Protein AF-A0A1Y2D030-F1 (afdb_monomer_lite)

Radius of gyration: 39.83 Å; chains: 1; bounding box: 130×59×125 Å

Sequence (361 aa):
MQPSLLFIVCIAAIAHAADPVSEGGVCGGGTANAPICVENLDCISTGGPGSTGICTRKSSDVGGPCEQLDFPDTSARCKVGLACEPAIVPAIFPPPKGIAGKCVVQQISDVGGPCLEPKLVSAICMSGLVCVPASIPQTGPASITSGTCQPTPQEYVPVGGVCGGGTQNAPICQSNLDCVTQTGAIGATGICTIKTSEAGGECQQDFPNSAVCKAGLICVPPTRPAVGPAPAGAPGMCQFTPDKYVPVGGACGGASPTSPVCESGLDCLVPPPFNYKAQGICTRRETDVGGSCQPSVQNSTPCKAGLICVLPSPPTPGGFGTCQRLYVLLPLLLSLLQSRSLLLYQLPQHPSRALPWLLKE

Organism: NCBI:txid329046

Structure (mmCIF, N/CA/C/O backbone):
data_AF-A0A1Y2D030-F1
#
_entry.id   AF-A0A1Y2D030-F1
#
loop_
_atom_site.group_PDB
_atom_site.id
_atom_site.type_symbol
_atom_site.label_atom_id
_atom_site.label_alt_id
_atom_site.label_comp_id
_atom_site.label_asym_id
_atom_site.label_entity_id
_atom_site.label_seq_id
_atom_site.pdbx_PDB_ins_code
_atom_site.Cartn_x
_atom_site.Cartn_y
_atom_site.Cartn_z
_atom_site.occupancy
_atom_site.B_iso_or_equiv
_atom_site.auth_seq_id
_atom_site.auth_comp_id
_atom_site.auth_asym_id
_atom_site.auth_atom_id
_atom_site.pdbx_PDB_model_num
ATOM 1 N N . MET A 1 1 ? 25.874 42.870 97.684 1.00 41.31 1 MET A N 1
ATOM 2 C CA . MET A 1 1 ? 24.975 43.266 96.579 1.00 41.31 1 MET A CA 1
ATOM 3 C C . MET A 1 1 ? 25.535 42.647 95.313 1.00 41.31 1 MET A C 1
ATOM 5 O O . MET A 1 1 ? 26.604 43.046 94.881 1.00 41.31 1 MET A O 1
ATOM 9 N N . GLN A 1 2 ? 24.896 41.589 94.824 1.00 43.25 2 GLN A N 1
ATOM 10 C CA . GLN A 1 2 ? 25.393 40.721 93.757 1.00 43.25 2 GLN A CA 1
ATOM 11 C C . GLN A 1 2 ? 24.216 40.527 92.786 1.00 43.25 2 GLN A C 1
ATOM 13 O O . GLN A 1 2 ? 23.156 40.103 93.248 1.00 43.25 2 GLN A O 1
ATOM 18 N N . PRO A 1 3 ? 24.321 40.920 91.504 1.00 54.69 3 PRO A N 1
ATOM 19 C CA . PRO A 1 3 ? 23.199 40.837 90.581 1.00 54.69 3 PRO A CA 1
ATOM 20 C C . PRO A 1 3 ? 23.127 39.428 89.984 1.00 54.69 3 PRO A C 1
ATOM 22 O O . PRO A 1 3 ? 24.082 38.943 89.380 1.00 54.69 3 PRO A O 1
ATOM 25 N N . SER A 1 4 ? 21.988 38.764 90.167 1.00 52.19 4 SER A N 1
ATOM 26 C CA . SER A 1 4 ? 21.680 37.488 89.524 1.00 52.19 4 SER A CA 1
ATOM 27 C C . SER A 1 4 ? 21.246 37.732 88.077 1.00 52.19 4 SER A C 1
ATOM 29 O O . SER A 1 4 ? 20.215 38.351 87.823 1.00 52.19 4 SER A O 1
ATOM 31 N N . LEU A 1 5 ? 22.058 37.248 87.136 1.00 52.66 5 LEU A N 1
ATOM 32 C CA . LEU A 1 5 ? 21.762 37.184 85.706 1.00 52.66 5 LEU A CA 1
ATOM 33 C C . LEU A 1 5 ? 20.656 36.144 85.450 1.00 52.66 5 LEU A C 1
ATOM 35 O O . LEU A 1 5 ? 20.835 34.963 85.748 1.00 52.66 5 LEU A O 1
ATOM 39 N N . LEU A 1 6 ? 19.534 36.574 84.873 1.00 50.97 6 LEU A N 1
ATOM 40 C CA . LEU A 1 6 ? 18.459 35.708 84.387 1.00 50.97 6 LEU A CA 1
ATOM 41 C C . LEU A 1 6 ? 18.731 35.375 82.907 1.00 50.97 6 LEU A C 1
ATOM 43 O O . LEU A 1 6 ? 18.574 36.233 82.041 1.00 50.97 6 LEU A O 1
ATOM 47 N N . PHE A 1 7 ? 19.163 34.149 82.608 1.00 42.88 7 PHE A N 1
ATOM 48 C CA . PHE A 1 7 ? 19.278 33.660 81.229 1.00 42.88 7 PHE A CA 1
ATOM 49 C C . PHE A 1 7 ? 17.902 33.200 80.731 1.00 42.88 7 PHE A C 1
ATOM 51 O O . PHE A 1 7 ? 17.397 32.161 81.153 1.00 42.88 7 PHE A O 1
ATOM 58 N N . ILE A 1 8 ? 17.294 33.968 79.824 1.00 52.84 8 ILE A N 1
ATOM 59 C CA . ILE A 1 8 ? 16.126 33.535 79.049 1.00 52.84 8 ILE A CA 1
ATOM 60 C C . ILE A 1 8 ? 16.644 32.669 77.896 1.00 52.84 8 ILE A C 1
ATOM 62 O O . ILE A 1 8 ? 17.242 33.171 76.946 1.00 52.84 8 ILE A O 1
ATOM 66 N N . VAL A 1 9 ? 16.442 31.357 77.997 1.00 50.84 9 VAL A N 1
ATOM 67 C CA . VAL A 1 9 ? 16.723 30.404 76.918 1.00 50.84 9 VAL A CA 1
ATOM 68 C C . VAL A 1 9 ? 15.519 30.389 75.974 1.00 50.84 9 VAL A C 1
ATOM 70 O O . VAL A 1 9 ? 14.495 29.780 76.274 1.00 50.84 9 VAL A O 1
ATOM 73 N N . CYS A 1 10 ? 15.625 31.071 74.831 1.00 46.47 10 CYS A N 1
ATOM 74 C CA . CYS A 1 10 ? 14.676 30.922 73.727 1.00 46.47 10 CYS A CA 1
ATOM 75 C C . CYS A 1 10 ? 14.935 29.587 73.017 1.00 46.47 10 CYS A C 1
ATOM 77 O O . CYS A 1 10 ? 15.890 29.458 72.254 1.00 46.47 10 CYS A O 1
ATOM 79 N N . ILE A 1 11 ? 14.086 28.588 73.264 1.00 49.59 11 ILE A N 1
ATOM 80 C CA . ILE A 1 11 ? 14.081 27.337 72.500 1.00 49.59 11 ILE A CA 1
ATOM 81 C C . ILE A 1 11 ? 13.357 27.609 71.176 1.00 49.59 11 ILE A C 1
ATOM 83 O O . ILE A 1 11 ? 12.132 27.701 71.136 1.00 49.59 11 ILE A O 1
ATOM 87 N N . ALA A 1 12 ? 14.114 27.766 70.090 1.00 51.50 12 ALA A N 1
ATOM 88 C CA . ALA A 1 12 ? 13.562 27.787 68.741 1.00 51.50 12 ALA A CA 1
ATOM 89 C C . ALA A 1 12 ? 13.126 26.362 68.362 1.00 51.50 12 ALA A C 1
ATOM 91 O O . ALA A 1 12 ? 13.962 25.485 68.148 1.00 51.50 12 ALA A O 1
ATOM 92 N N . ALA A 1 13 ? 11.818 26.113 68.314 1.00 53.28 13 ALA A N 1
ATOM 93 C CA . ALA A 1 13 ? 11.279 24.861 67.797 1.00 53.28 13 ALA A CA 1
ATOM 94 C C . ALA A 1 13 ? 11.482 24.818 66.273 1.00 53.28 13 ALA A C 1
ATOM 96 O O . ALA A 1 13 ? 10.839 25.559 65.531 1.00 53.28 13 ALA A O 1
ATOM 97 N N . ILE A 1 14 ? 12.396 23.966 65.806 1.00 59.75 14 ILE A N 1
ATOM 98 C CA . ILE A 1 14 ? 12.621 23.719 64.378 1.00 59.75 14 ILE A CA 1
ATOM 99 C C . ILE A 1 14 ? 11.524 22.760 63.901 1.00 59.75 14 ILE A C 1
ATOM 101 O O . ILE A 1 14 ? 11.642 21.541 64.043 1.00 59.75 14 ILE A O 1
ATOM 105 N N . ALA A 1 15 ? 10.426 23.306 63.376 1.00 59.09 15 ALA A N 1
ATOM 106 C CA . ALA A 1 15 ? 9.401 22.512 62.707 1.00 59.09 15 ALA A CA 1
ATOM 107 C C . ALA A 1 15 ? 9.994 21.934 61.412 1.00 59.09 15 ALA A C 1
ATOM 109 O O . ALA A 1 15 ? 10.391 22.678 60.517 1.00 59.09 15 ALA A O 1
ATOM 110 N N . HIS A 1 16 ? 10.104 20.609 61.342 1.00 65.62 16 HIS A N 1
ATOM 111 C CA . HIS A 1 16 ? 10.541 19.916 60.135 1.00 65.62 16 HIS A CA 1
ATOM 112 C C . HIS A 1 16 ? 9.345 19.869 59.182 1.00 65.62 16 HIS A C 1
ATOM 114 O O . HIS A 1 16 ? 8.318 19.283 59.520 1.00 65.62 16 HIS A O 1
ATOM 120 N N . ALA A 1 17 ? 9.447 20.533 58.030 1.00 65.56 17 ALA A N 1
ATOM 121 C CA . ALA A 1 17 ? 8.413 20.465 57.005 1.00 65.56 17 ALA A CA 1
ATOM 122 C C . ALA A 1 17 ? 8.322 19.023 56.482 1.00 65.56 17 ALA A C 1
ATOM 124 O O . ALA A 1 17 ? 9.345 18.429 56.146 1.00 65.56 17 ALA A O 1
ATOM 125 N N . ALA A 1 18 ? 7.117 18.453 56.459 1.00 77.44 18 ALA A N 1
ATOM 126 C CA . ALA A 1 18 ? 6.887 17.139 55.874 1.00 77.44 18 ALA A CA 1
ATOM 127 C C . ALA A 1 18 ? 7.122 17.188 54.356 1.00 77.44 18 ALA A C 1
ATOM 129 O O . ALA A 1 18 ? 6.739 18.163 53.702 1.00 77.44 18 ALA A O 1
ATOM 130 N N . ASP A 1 19 ? 7.732 16.138 53.805 1.00 86.75 19 ASP A N 1
ATOM 131 C CA . ASP A 1 19 ? 7.976 16.033 52.367 1.00 86.75 19 ASP A CA 1
ATOM 132 C C . ASP A 1 19 ? 6.649 15.970 51.585 1.00 86.75 19 ASP A C 1
ATOM 134 O O . ASP A 1 19 ? 5.704 15.294 52.016 1.00 86.75 19 ASP A O 1
ATOM 138 N N . PRO A 1 20 ? 6.547 16.661 50.435 1.00 87.62 20 PRO A N 1
ATOM 139 C CA . PRO A 1 20 ? 5.341 16.653 49.623 1.00 87.62 20 PRO A CA 1
ATOM 140 C C . PRO A 1 20 ? 5.133 15.294 48.938 1.00 87.62 20 PRO A C 1
ATOM 142 O O . PRO A 1 20 ? 6.076 14.646 48.483 1.00 87.62 20 PRO A O 1
ATOM 145 N N . VAL A 1 21 ? 3.874 14.872 48.829 1.00 93.25 21 VAL A N 1
ATOM 146 C CA . VAL A 1 21 ? 3.480 13.548 48.333 1.00 93.25 21 VAL A CA 1
ATOM 147 C C . VAL A 1 21 ? 2.876 13.632 46.928 1.00 93.25 21 VAL A C 1
ATOM 149 O O . VAL A 1 21 ? 2.060 14.506 46.634 1.00 93.25 21 VAL A O 1
ATOM 152 N N . SER A 1 22 ? 3.292 12.715 46.050 1.00 90.94 22 SER A N 1
ATOM 153 C CA . SER A 1 22 ? 2.842 12.622 44.650 1.00 90.94 22 SER A CA 1
ATOM 154 C C . SER A 1 22 ? 1.421 12.049 44.503 1.00 90.94 22 SER A C 1
ATOM 156 O O . SER A 1 22 ? 0.814 11.591 45.473 1.00 90.94 22 SER A O 1
ATOM 158 N N . GLU A 1 23 ? 0.885 12.064 43.276 1.00 89.38 23 GLU A N 1
ATOM 159 C CA . GLU A 1 23 ? -0.440 11.514 42.950 1.00 89.38 23 GLU A CA 1
ATOM 160 C C . GLU A 1 23 ? -0.575 10.053 43.417 1.00 89.38 23 GLU A C 1
ATOM 162 O O . GLU A 1 23 ? 0.327 9.237 43.233 1.00 89.38 23 GLU A O 1
ATOM 167 N N . GLY A 1 24 ? -1.698 9.737 44.066 1.00 90.00 24 GLY A N 1
ATOM 168 C CA . GLY A 1 24 ? -1.969 8.427 44.661 1.00 90.00 24 GLY A CA 1
ATOM 169 C C . GLY A 1 24 ? -1.357 8.202 46.047 1.00 90.00 24 GLY A C 1
ATOM 170 O O . GLY A 1 24 ? -1.686 7.209 46.696 1.00 90.00 24 GLY A O 1
ATOM 171 N N . GLY A 1 25 ? -0.502 9.102 46.538 1.00 92.69 25 GLY A N 1
ATOM 172 C CA . GLY A 1 25 ? 0.049 8.990 47.884 1.00 92.69 25 GLY A CA 1
ATOM 173 C C . GLY A 1 25 ? -0.895 9.498 48.980 1.00 92.69 25 GLY A C 1
ATOM 174 O O . GLY A 1 25 ? -1.874 10.203 48.722 1.00 92.69 25 GLY A O 1
ATOM 175 N N . VAL A 1 26 ? -0.608 9.098 50.221 1.00 91.69 26 VAL A N 1
ATOM 176 C CA . VAL A 1 26 ? -1.440 9.399 51.394 1.00 91.69 26 VAL A CA 1
ATOM 177 C C . VAL A 1 26 ? -1.118 10.793 51.930 1.00 91.69 26 VAL A C 1
ATOM 179 O O . VAL A 1 26 ? 0.047 11.143 52.101 1.00 91.69 26 VAL A O 1
ATOM 182 N N . CYS A 1 27 ? -2.153 11.563 52.242 1.00 93.56 27 CYS A N 1
ATOM 183 C CA . CYS A 1 27 ? -2.066 12.915 52.791 1.00 93.56 27 CYS A CA 1
ATOM 184 C C . CYS A 1 27 ? -2.938 13.066 54.045 1.00 93.56 27 CYS A C 1
ATOM 186 O O . CYS A 1 27 ? -3.821 12.247 54.306 1.00 93.56 27 CYS A O 1
ATOM 188 N N . GLY A 1 28 ? -2.713 14.117 54.837 1.00 90.75 28 GLY A N 1
ATOM 189 C CA . GLY A 1 28 ? -3.508 14.389 56.043 1.00 90.75 28 GLY A CA 1
ATOM 190 C C . GLY A 1 28 ? -3.139 13.511 57.251 1.00 90.75 28 GLY A C 1
ATOM 191 O O . GLY A 1 28 ? -2.006 13.054 57.373 1.00 90.75 28 GLY A O 1
ATOM 192 N N . GLY A 1 29 ? -4.081 13.302 58.182 1.00 84.62 29 GLY A N 1
ATOM 193 C CA . GLY A 1 29 ? -3.854 12.502 59.401 1.00 84.62 29 GLY A CA 1
ATOM 194 C C . GLY A 1 29 ? -3.773 13.274 60.726 1.00 84.62 29 GLY A C 1
ATOM 195 O O . GLY A 1 29 ? -3.265 12.739 61.707 1.00 84.62 29 GLY A O 1
ATOM 196 N N . GLY A 1 30 ? -4.241 14.528 60.779 1.00 83.31 30 GLY A N 1
ATOM 197 C CA . GLY A 1 30 ? -4.497 15.254 62.038 1.00 83.31 30 GLY A CA 1
ATOM 198 C C . GLY A 1 30 ? -3.273 15.583 62.907 1.00 83.31 30 GLY A C 1
ATOM 199 O O . GLY A 1 30 ? -3.435 16.081 64.018 1.00 83.31 30 GLY A O 1
ATOM 200 N N . THR A 1 31 ? -2.058 15.326 62.422 1.00 86.69 31 THR A N 1
ATOM 201 C CA . THR A 1 31 ? -0.805 15.651 63.115 1.00 86.69 31 THR A CA 1
ATOM 202 C C . THR A 1 31 ? -0.125 16.853 62.463 1.00 86.69 31 THR A C 1
ATOM 204 O O . THR A 1 31 ? -0.316 17.121 61.279 1.00 86.69 31 THR A O 1
ATOM 207 N N . ALA A 1 32 ? 0.696 17.580 63.226 1.00 80.75 32 ALA A N 1
ATOM 208 C CA . ALA A 1 32 ? 1.434 18.743 62.720 1.00 80.75 32 ALA A CA 1
ATOM 209 C C . ALA A 1 32 ? 2.431 18.400 61.591 1.00 80.75 32 ALA A C 1
ATOM 211 O O . ALA A 1 32 ? 2.825 19.286 60.842 1.00 80.75 32 ALA A O 1
ATOM 212 N N . ASN A 1 33 ? 2.794 17.119 61.453 1.00 83.56 33 ASN A N 1
ATOM 213 C CA . ASN A 1 33 ? 3.707 16.605 60.428 1.00 83.56 33 ASN A CA 1
ATOM 214 C C . ASN A 1 33 ? 2.967 15.782 59.359 1.00 83.56 33 ASN A C 1
ATOM 216 O O . ASN A 1 33 ? 3.556 14.901 58.735 1.00 83.56 33 ASN A O 1
ATOM 220 N N . ALA A 1 34 ? 1.662 16.008 59.195 1.00 87.31 34 ALA A N 1
ATOM 221 C CA . ALA A 1 34 ? 0.872 15.318 58.191 1.00 87.31 34 ALA A CA 1
ATOM 222 C C . ALA A 1 34 ? 1.419 15.605 56.776 1.00 87.31 34 ALA A C 1
ATOM 224 O O . ALA A 1 34 ? 1.626 16.774 56.439 1.00 87.31 34 ALA A O 1
ATOM 225 N N . PRO A 1 35 ? 1.626 14.573 55.938 1.00 89.56 35 PRO A N 1
ATOM 226 C CA . PRO A 1 35 ? 2.055 14.757 54.559 1.00 89.56 35 PRO A CA 1
ATOM 227 C C . PRO A 1 35 ? 1.059 15.616 53.773 1.00 89.56 35 PRO A C 1
ATOM 229 O O . PRO A 1 35 ? -0.162 15.427 53.861 1.00 89.56 35 PRO A O 1
ATOM 232 N N . ILE A 1 36 ? 1.596 16.545 52.984 1.00 91.38 36 ILE A N 1
ATOM 233 C CA . ILE A 1 36 ? 0.841 17.429 52.091 1.00 91.38 36 ILE A CA 1
ATOM 234 C C . ILE A 1 36 ? 1.047 17.000 50.641 1.00 91.38 36 ILE A C 1
ATOM 236 O O . ILE A 1 36 ? 2.111 16.506 50.281 1.00 91.38 36 ILE A O 1
ATOM 240 N N . CYS A 1 37 ? 0.034 17.168 49.797 1.00 92.19 37 CYS A N 1
ATOM 241 C CA . CYS A 1 37 ? 0.166 16.833 48.383 1.00 92.19 37 CYS A CA 1
ATOM 242 C C . CYS A 1 37 ? 1.025 17.866 47.640 1.00 92.19 37 CYS A C 1
ATOM 244 O O . CYS A 1 37 ? 1.037 19.043 48.004 1.00 92.19 37 CYS A O 1
ATOM 246 N N . VAL A 1 38 ? 1.714 17.428 46.583 1.00 91.19 38 VAL A N 1
ATOM 247 C CA . VAL A 1 38 ? 2.405 18.315 45.629 1.00 91.19 38 VAL A CA 1
ATOM 248 C C . VAL A 1 38 ? 1.410 19.315 45.012 1.00 91.19 38 VAL A C 1
ATOM 250 O O . VAL A 1 38 ? 0.205 19.053 44.937 1.00 91.19 38 VAL A O 1
ATOM 253 N N . GLU A 1 39 ? 1.906 20.477 44.578 1.00 80.94 39 GLU A N 1
ATOM 254 C CA . GLU A 1 39 ? 1.113 21.497 43.885 1.00 80.94 39 GLU A CA 1
ATOM 255 C C . GLU A 1 39 ? 0.252 20.870 42.766 1.00 80.94 39 GLU A C 1
ATOM 257 O O . GLU A 1 39 ? 0.726 20.041 41.993 1.00 80.94 39 GLU A O 1
ATOM 262 N N . ASN A 1 40 ? -1.023 21.274 42.687 1.00 77.00 40 ASN A N 1
ATOM 263 C CA . ASN A 1 40 ? -2.059 20.777 41.754 1.00 77.00 40 ASN A CA 1
ATOM 264 C C . ASN A 1 40 ? -2.756 19.450 42.108 1.00 77.00 40 ASN A C 1
ATOM 266 O O . ASN A 1 40 ? -3.610 18.983 41.346 1.00 77.00 40 ASN A O 1
ATOM 270 N N . LEU A 1 41 ? -2.488 18.899 43.290 1.00 85.00 41 LEU A N 1
ATOM 271 C CA . LEU A 1 41 ? -3.243 17.785 43.859 1.00 85.00 41 LEU A CA 1
ATOM 272 C C . LEU A 1 41 ? -4.126 18.272 45.020 1.00 85.00 41 LEU A C 1
ATOM 274 O O . LEU A 1 41 ? -3.725 19.145 45.789 1.00 85.00 41 LEU A O 1
ATOM 278 N N . ASP A 1 42 ? -5.317 17.696 45.155 1.00 88.25 42 ASP A N 1
ATOM 279 C CA . ASP A 1 42 ? -6.171 17.847 46.332 1.00 88.25 42 ASP A CA 1
ATOM 280 C C . ASP A 1 42 ? -6.118 16.576 47.181 1.00 88.25 42 ASP A C 1
ATOM 282 O O . ASP A 1 42 ? -6.178 15.452 46.670 1.00 88.25 42 ASP A O 1
ATOM 286 N N . CYS A 1 43 ? -6.025 16.763 48.498 1.00 90.88 43 CYS A N 1
ATOM 287 C CA . CYS A 1 43 ? -6.128 15.675 49.459 1.00 90.88 43 CYS A CA 1
ATOM 288 C C . CYS A 1 43 ? -7.601 15.317 49.671 1.00 90.88 43 CYS A C 1
ATOM 290 O O . CYS A 1 43 ? -8.306 15.992 50.422 1.00 90.88 43 CYS A O 1
ATOM 292 N N . ILE A 1 44 ? -8.077 14.258 49.015 1.00 91.12 44 ILE A N 1
ATOM 293 C CA . ILE A 1 44 ? -9.451 13.788 49.193 1.00 91.12 44 ILE A CA 1
ATOM 294 C C . ILE A 1 44 ? -9.467 12.789 50.343 1.00 91.12 44 ILE A C 1
ATOM 296 O O . ILE A 1 44 ? -8.937 11.683 50.228 1.00 91.12 44 ILE A O 1
ATOM 300 N N . SER A 1 45 ? -10.088 13.175 51.456 1.00 89.69 45 SER A N 1
ATOM 301 C CA . SER A 1 45 ? -10.384 12.262 52.556 1.00 89.69 45 SER A CA 1
ATOM 302 C C . SER A 1 45 ? -11.873 11.937 52.595 1.00 89.69 45 SER A C 1
ATOM 304 O O . SER A 1 45 ? -12.721 12.818 52.470 1.00 89.69 45 SER A O 1
ATOM 306 N N . THR A 1 46 ? -12.192 10.657 52.776 1.00 85.56 46 THR A N 1
ATOM 307 C CA . THR A 1 46 ? -13.565 10.172 52.976 1.00 85.56 46 THR A CA 1
ATOM 308 C C . THR A 1 46 ? -13.980 10.176 54.451 1.00 85.56 46 THR A C 1
ATOM 310 O O . THR A 1 46 ? -15.099 9.773 54.763 1.00 85.56 46 THR A O 1
ATOM 313 N N . GLY A 1 47 ? -13.091 10.576 55.367 1.00 82.50 47 GLY A N 1
ATOM 314 C CA . GLY A 1 47 ? -13.349 10.611 56.806 1.00 82.50 47 GLY A CA 1
ATOM 315 C C . GLY A 1 47 ? -13.545 12.026 57.362 1.00 82.50 47 GLY A C 1
ATOM 316 O O . GLY A 1 47 ? -13.391 13.028 56.670 1.00 82.50 47 GLY A O 1
ATOM 317 N N . GLY A 1 48 ? -13.896 12.112 58.649 1.00 85.12 48 GLY A N 1
ATOM 318 C CA . GLY A 1 48 ? -14.035 13.384 59.366 1.00 85.12 48 GLY A CA 1
ATOM 319 C C . GLY A 1 48 ? -12.702 14.128 59.586 1.00 85.12 48 GLY A C 1
ATOM 320 O O . GLY A 1 48 ? -11.638 13.638 59.188 1.00 85.12 48 GLY A O 1
ATOM 321 N N . PRO A 1 49 ? -12.734 15.300 60.249 1.00 82.31 49 PRO A N 1
ATOM 322 C CA . PRO A 1 49 ? -11.546 16.109 60.524 1.00 82.31 49 PRO A CA 1
ATOM 323 C C . PRO A 1 49 ? -10.440 15.281 61.197 1.00 82.31 49 PRO A C 1
ATOM 325 O O . PRO A 1 49 ? -10.669 14.673 62.239 1.00 82.31 49 PRO A O 1
ATOM 328 N N . GLY A 1 50 ? -9.247 15.253 60.596 1.00 82.25 50 GLY A N 1
ATOM 329 C CA . GLY A 1 50 ? -8.084 14.514 61.110 1.00 82.25 50 GLY A CA 1
ATOM 330 C C . GLY A 1 50 ? -7.848 13.127 60.502 1.00 82.25 50 GLY A C 1
ATOM 331 O O . GLY A 1 50 ? -6.862 12.484 60.849 1.00 82.25 50 GLY A O 1
ATOM 332 N N . SER A 1 51 ? -8.694 12.666 59.580 1.00 90.12 51 SER A N 1
ATOM 333 C CA . SER A 1 51 ? -8.462 11.411 58.852 1.00 90.12 51 SER A CA 1
ATOM 334 C C . SER A 1 51 ? -7.422 11.552 57.728 1.00 90.12 51 SER A C 1
ATOM 336 O O . SER A 1 51 ? -7.069 12.658 57.305 1.00 90.12 51 SER A O 1
ATOM 338 N N . THR A 1 52 ? -6.875 10.419 57.284 1.00 91.62 52 THR A N 1
ATOM 339 C CA . THR A 1 52 ? -5.994 10.347 56.114 1.00 91.62 52 THR A CA 1
ATOM 340 C C . THR A 1 52 ? -6.816 10.412 54.824 1.00 91.62 52 THR A C 1
ATOM 342 O O . THR A 1 52 ? -7.978 10.002 54.779 1.00 91.62 52 THR A O 1
ATOM 345 N N . GLY A 1 53 ? -6.231 10.972 53.772 1.00 92.81 53 GLY A N 1
ATOM 346 C CA . GLY A 1 53 ? -6.793 11.057 52.429 1.00 92.81 53 GLY A CA 1
ATOM 347 C C . GLY A 1 53 ? -5.792 10.595 51.377 1.00 92.81 53 GLY A C 1
ATOM 348 O O . GLY A 1 53 ? -4.677 10.187 51.707 1.00 92.81 53 GLY A O 1
ATOM 349 N N . ILE A 1 54 ? -6.192 10.664 50.111 1.00 92.69 54 ILE A N 1
ATOM 350 C CA . ILE A 1 54 ? -5.337 10.353 48.962 1.00 92.69 54 ILE A CA 1
ATOM 351 C C . ILE A 1 54 ? -5.187 11.613 48.110 1.00 92.69 54 ILE A C 1
ATOM 353 O O . ILE A 1 54 ? -6.170 12.301 47.826 1.00 92.69 54 ILE A O 1
ATOM 357 N N . CYS A 1 55 ? -3.958 11.907 47.695 1.00 92.31 55 CYS A N 1
ATOM 358 C CA . CYS A 1 55 ? -3.666 12.982 46.760 1.00 92.31 55 CYS A CA 1
ATOM 359 C C . CYS A 1 55 ? -4.189 12.619 45.369 1.00 92.31 55 CYS A C 1
ATOM 361 O O . CYS A 1 55 ? -3.708 11.675 44.742 1.00 92.31 55 CYS A O 1
ATOM 363 N N . THR A 1 56 ? -5.157 13.381 44.874 1.00 87.12 56 THR A N 1
ATOM 364 C CA . THR A 1 56 ? -5.731 13.205 43.533 1.00 87.12 56 THR A CA 1
ATOM 365 C C . THR A 1 56 ? -5.609 14.494 42.742 1.00 87.12 56 THR A C 1
ATOM 367 O O . THR A 1 56 ? -5.576 15.581 43.316 1.00 87.12 56 THR A O 1
ATOM 370 N N . ARG A 1 57 ? -5.507 14.392 41.416 1.00 83.19 57 ARG A N 1
ATOM 371 C CA . ARG A 1 57 ? -5.385 15.569 40.555 1.00 83.19 57 ARG A CA 1
ATOM 372 C C . ARG A 1 57 ? -6.629 16.453 40.669 1.00 83.19 57 ARG A C 1
ATOM 374 O O . ARG A 1 57 ? -7.751 15.947 40.614 1.00 83.19 57 ARG A O 1
ATOM 381 N N . LYS A 1 58 ? -6.435 17.770 40.804 1.00 83.44 58 LYS A N 1
ATOM 382 C CA . LYS A 1 58 ? -7.541 18.737 40.874 1.00 83.44 58 LYS A CA 1
ATOM 383 C C . LYS A 1 58 ? -8.498 18.557 39.698 1.00 83.44 58 LYS A C 1
ATOM 385 O O . LYS A 1 58 ? -8.063 18.440 38.549 1.00 83.44 58 LYS A O 1
ATOM 390 N N . SER A 1 59 ? -9.798 18.559 39.987 1.00 83.56 59 SER A N 1
ATOM 391 C CA . SER A 1 59 ? -10.836 18.551 38.957 1.00 83.56 59 SER A CA 1
ATOM 392 C C . SER A 1 59 ? -11.358 19.967 38.698 1.00 83.56 59 SER A C 1
ATOM 394 O O . SER A 1 59 ? -11.752 20.638 39.650 1.00 83.56 59 SER A O 1
ATOM 396 N N . SER A 1 60 ? -11.413 20.403 37.441 1.00 84.69 60 SER A N 1
ATOM 397 C CA . SER A 1 60 ? -12.017 21.680 37.038 1.00 84.69 60 SER A CA 1
ATOM 398 C C . SER A 1 60 ? -13.498 21.518 36.695 1.00 84.69 60 SER A C 1
ATOM 400 O O . SER A 1 60 ? -13.895 20.582 35.994 1.00 84.69 60 SER A O 1
ATOM 402 N N . ASP A 1 61 ? -14.307 22.465 37.168 1.00 87.31 61 ASP A N 1
ATOM 403 C CA . ASP A 1 61 ? -15.695 22.668 36.741 1.00 87.31 61 ASP A CA 1
ATOM 404 C C . ASP A 1 61 ? -15.785 23.334 35.353 1.00 87.31 61 ASP A C 1
ATOM 406 O O . ASP A 1 61 ? -14.772 23.716 34.761 1.00 87.31 61 ASP A O 1
ATOM 410 N N . VAL A 1 62 ? -17.008 23.483 34.826 1.00 84.38 62 VAL A N 1
ATOM 411 C CA . VAL A 1 62 ? -17.278 24.188 33.558 1.00 84.38 62 VAL A CA 1
ATOM 412 C C . VAL A 1 62 ? -16.634 25.578 33.578 1.00 84.38 62 VAL A C 1
ATOM 414 O O . VAL A 1 62 ? -16.833 26.356 34.507 1.00 84.38 62 VAL A O 1
ATOM 417 N N . GLY A 1 63 ? -15.866 25.892 32.536 1.00 83.81 63 GLY A N 1
ATOM 418 C CA . GLY A 1 63 ? -15.109 27.133 32.388 1.00 83.81 63 GLY A CA 1
ATOM 419 C C . GLY A 1 63 ? -13.752 27.149 33.100 1.00 83.81 63 GLY A C 1
ATOM 420 O O . GLY A 1 63 ? -12.976 28.076 32.864 1.00 83.81 63 GLY A O 1
ATOM 421 N N . GLY A 1 64 ? -13.443 26.146 33.929 1.00 85.56 64 GLY A N 1
ATOM 422 C CA . GLY A 1 64 ? -12.144 26.000 34.586 1.00 85.56 64 GLY A CA 1
ATOM 423 C C . GLY A 1 64 ? -11.030 25.590 33.612 1.00 85.56 64 GLY A C 1
ATOM 424 O O . GLY A 1 64 ? -11.322 25.047 32.542 1.00 85.56 64 GLY A O 1
ATOM 425 N N . PRO A 1 65 ? -9.754 25.851 33.952 1.00 83.44 65 PRO A N 1
ATOM 426 C CA . PRO A 1 65 ? -8.626 25.518 33.094 1.00 83.44 65 PRO A CA 1
ATOM 427 C C . PRO A 1 65 ? -8.439 24.000 32.983 1.00 83.44 65 PRO A C 1
ATOM 429 O O . PRO A 1 65 ? -8.650 23.274 33.959 1.00 83.44 65 PRO A O 1
ATOM 432 N N . CYS A 1 66 ? -8.012 23.528 31.817 1.00 84.62 66 CYS A N 1
ATOM 433 C CA . CYS A 1 66 ? -7.713 22.121 31.570 1.00 84.62 66 CYS A CA 1
ATOM 434 C C . CYS A 1 66 ? -6.507 21.924 30.652 1.00 84.62 66 CYS A C 1
ATOM 436 O O . CYS A 1 66 ? -6.109 22.817 29.902 1.00 84.62 66 CYS A O 1
ATOM 438 N N . GLU A 1 67 ? -5.915 20.739 30.756 1.00 75.44 67 GLU A N 1
ATOM 439 C CA . GLU A 1 67 ? -4.659 20.383 30.105 1.00 75.44 67 GLU A CA 1
ATOM 440 C C . GLU A 1 67 ? -4.837 19.974 28.639 1.00 75.44 67 GLU A C 1
ATOM 442 O O . GLU A 1 67 ? -5.728 19.192 28.302 1.00 75.44 67 GLU A O 1
ATOM 447 N N . GLN A 1 68 ? -3.940 20.458 27.779 1.00 63.22 68 GLN A N 1
ATOM 448 C CA . GLN A 1 68 ? -3.760 19.967 26.413 1.00 63.22 68 GLN A CA 1
ATOM 449 C C . GLN A 1 68 ? -2.503 19.077 26.376 1.00 63.22 68 GLN A C 1
ATOM 451 O O . GLN A 1 68 ? -1.552 19.350 27.105 1.00 63.22 68 GLN A O 1
ATOM 456 N N . LEU A 1 69 ? -2.518 18.022 25.548 1.00 55.50 69 LEU A N 1
ATOM 457 C CA . LEU A 1 69 ? -1.621 16.844 25.543 1.00 55.50 69 LEU A CA 1
ATOM 458 C C . LEU A 1 69 ? -0.095 17.068 25.682 1.00 55.50 69 LEU A C 1
ATOM 460 O O . LEU A 1 69 ? 0.619 16.099 25.925 1.00 55.50 69 LEU A O 1
ATOM 464 N N . ASP A 1 70 ? 0.409 18.292 25.550 1.00 58.31 70 ASP A N 1
ATOM 465 C CA . ASP A 1 70 ? 1.843 18.594 25.513 1.00 58.31 70 ASP A CA 1
ATOM 466 C C . ASP A 1 70 ? 2.473 18.934 26.882 1.00 58.31 70 ASP A C 1
ATOM 468 O O . ASP A 1 70 ? 3.693 19.083 26.962 1.00 58.31 70 ASP A O 1
ATOM 472 N N . PHE A 1 71 ? 1.691 19.040 27.969 1.00 59.75 71 PHE A N 1
ATOM 473 C CA . PHE A 1 71 ? 2.210 19.324 29.322 1.00 59.75 71 PHE A CA 1
ATOM 474 C C . PHE A 1 71 ? 1.495 18.503 30.410 1.00 59.75 71 PHE A C 1
ATOM 476 O O . PHE A 1 71 ? 0.589 19.032 31.041 1.00 59.75 71 PHE A O 1
ATOM 483 N N . PRO A 1 72 ? 1.895 17.244 30.666 1.00 57.41 72 PRO A N 1
ATOM 484 C CA . PRO A 1 72 ? 1.124 16.289 31.471 1.00 57.41 72 PRO A CA 1
ATOM 485 C C . PRO A 1 72 ? 0.964 16.607 32.975 1.00 57.41 72 PRO A C 1
ATOM 487 O O . PRO A 1 72 ? 0.202 15.913 33.653 1.00 57.41 72 PRO A O 1
ATOM 490 N N . ASP A 1 73 ? 1.679 17.603 33.518 1.00 59.12 73 ASP A N 1
ATOM 491 C CA . ASP A 1 73 ? 1.936 17.705 34.967 1.00 59.12 73 ASP A CA 1
ATOM 492 C C . ASP A 1 73 ? 1.526 19.038 35.625 1.00 59.12 73 ASP A C 1
ATOM 494 O O . ASP A 1 73 ? 1.767 19.226 36.818 1.00 59.12 73 ASP A O 1
ATOM 498 N N . THR A 1 74 ? 0.911 19.982 34.901 1.00 58.75 74 THR A N 1
ATOM 499 C CA . THR A 1 74 ? 0.662 21.343 35.434 1.00 58.75 74 THR A CA 1
ATOM 500 C C . THR A 1 74 ? -0.799 21.792 35.458 1.00 58.75 74 THR A C 1
ATOM 502 O O . THR A 1 74 ? -1.068 22.907 35.908 1.00 58.75 74 THR A O 1
ATOM 505 N N . SER A 1 75 ? -1.766 20.958 35.052 1.00 63.66 75 SER A N 1
ATOM 506 C CA . SER A 1 75 ? -3.170 21.389 34.945 1.00 63.66 75 SER A CA 1
ATOM 507 C C . SER A 1 75 ? -4.210 20.379 35.450 1.00 63.66 75 SER A C 1
ATOM 509 O O . SER A 1 75 ? -4.021 19.162 35.476 1.00 63.66 75 SER A O 1
ATOM 511 N N . ALA A 1 76 ? -5.352 20.924 35.878 1.00 70.44 76 ALA A N 1
ATOM 512 C CA . ALA A 1 76 ? -6.507 20.182 36.372 1.00 70.44 76 ALA A CA 1
ATOM 513 C C . ALA A 1 76 ? -7.199 19.373 35.256 1.00 70.44 76 ALA A C 1
ATOM 515 O O . ALA A 1 76 ? -7.241 19.787 34.094 1.00 70.44 76 ALA A O 1
ATOM 516 N N . ARG A 1 77 ? -7.785 18.221 35.608 1.00 81.19 77 ARG A N 1
ATOM 517 C CA . ARG A 1 77 ? -8.638 17.438 34.694 1.00 81.19 77 ARG A CA 1
ATOM 518 C C . ARG A 1 77 ? -10.067 17.958 34.747 1.00 81.19 77 ARG A C 1
ATOM 520 O O . ARG A 1 77 ? -10.565 18.279 35.818 1.00 81.19 77 ARG A O 1
ATOM 527 N N . CYS A 1 78 ? -10.764 18.012 33.619 1.00 83.75 78 CYS A N 1
ATOM 528 C CA . CYS A 1 78 ? -12.188 18.338 33.647 1.00 83.75 78 CYS A CA 1
ATOM 529 C C . CYS A 1 78 ? -12.981 17.261 34.402 1.00 83.75 78 CYS A C 1
ATOM 531 O O . CYS A 1 78 ? -12.662 16.073 34.301 1.00 83.75 78 CYS A O 1
ATOM 533 N N . LYS A 1 79 ? -14.009 17.664 35.161 1.00 83.44 79 LYS A N 1
ATOM 534 C CA . LYS A 1 79 ? -14.947 16.711 35.777 1.00 83.44 79 LYS A CA 1
ATOM 535 C C . LYS A 1 79 ? -15.600 15.817 34.714 1.00 83.44 79 LYS A C 1
ATOM 537 O O . LYS A 1 79 ? -15.724 16.196 33.551 1.00 83.44 79 LYS A O 1
ATOM 542 N N . VAL A 1 80 ? -16.030 14.623 35.128 1.00 75.94 80 VAL A N 1
ATOM 543 C CA . VAL A 1 80 ? -16.724 13.658 34.257 1.00 75.94 80 VAL A CA 1
ATOM 544 C C . VAL A 1 80 ? -17.907 14.339 33.553 1.00 75.94 80 VAL A C 1
ATOM 546 O O . VAL A 1 80 ? -18.711 15.000 34.206 1.00 75.94 80 VAL A O 1
ATOM 549 N N . GLY A 1 81 ? -17.998 14.186 32.228 1.00 75.44 81 GLY A N 1
ATOM 550 C CA . GLY A 1 81 ? -19.015 14.834 31.383 1.00 75.44 81 GLY A CA 1
ATOM 551 C C . GLY A 1 81 ? -18.594 16.180 30.777 1.00 75.44 81 GLY A C 1
ATOM 552 O O . GLY A 1 81 ? -19.358 16.777 30.018 1.00 75.44 81 GLY A O 1
ATOM 553 N N . LEU A 1 82 ? -17.384 16.658 31.080 1.00 82.44 82 LEU A N 1
ATOM 554 C CA . LEU A 1 82 ? -16.801 17.860 30.490 1.00 82.44 82 LEU A CA 1
ATOM 555 C C . LEU A 1 82 ? -15.598 17.496 29.610 1.00 82.44 82 LEU A C 1
ATOM 557 O O . LEU A 1 82 ? -14.807 16.614 29.947 1.00 82.44 82 LEU A O 1
ATOM 561 N N . ALA A 1 83 ? -15.443 18.203 28.496 1.00 82.69 83 ALA A N 1
ATOM 562 C CA . ALA A 1 83 ? -14.314 18.074 27.583 1.00 82.69 83 ALA A CA 1
ATOM 563 C C . ALA A 1 83 ? -13.381 19.282 27.705 1.00 82.69 83 ALA A C 1
ATOM 565 O O . ALA A 1 83 ? -13.841 20.391 27.965 1.00 82.69 83 ALA A O 1
ATOM 566 N N . CYS A 1 84 ? -12.080 19.080 27.495 1.00 83.94 84 CYS A N 1
ATOM 567 C CA . CYS A 1 84 ? -11.142 20.193 27.426 1.00 83.94 84 CYS A CA 1
ATOM 568 C C . CYS A 1 84 ? -11.154 20.808 26.024 1.00 83.94 84 CYS A C 1
ATOM 570 O O . CYS A 1 84 ? -10.697 20.176 25.071 1.00 83.94 84 CYS A O 1
ATOM 572 N N . GLU A 1 85 ? -11.679 22.024 25.893 1.00 84.62 85 GLU A N 1
ATOM 573 C CA . GLU A 1 85 ? -11.611 22.792 24.653 1.00 84.62 85 GLU A CA 1
ATOM 574 C C . GLU A 1 85 ? -10.282 23.562 24.611 1.00 84.62 85 GLU A C 1
ATOM 576 O O . GLU A 1 85 ? -9.994 24.337 25.534 1.00 84.62 85 GLU A O 1
ATOM 581 N N . PRO A 1 86 ? -9.442 23.351 23.581 1.00 80.50 86 PRO A N 1
ATOM 582 C CA . PRO A 1 86 ? -8.166 24.039 23.478 1.00 80.50 86 PRO A CA 1
ATOM 583 C C . PRO A 1 86 ? -8.395 25.537 23.289 1.00 80.50 86 PRO A C 1
ATOM 585 O O . PRO A 1 86 ? -9.307 25.965 22.581 1.00 80.50 86 PRO A O 1
ATOM 588 N N . ALA A 1 87 ? -7.549 26.356 23.905 1.00 79.25 87 ALA A N 1
ATOM 589 C CA . ALA A 1 87 ? -7.625 27.790 23.690 1.00 79.25 87 ALA A CA 1
ATOM 590 C C . ALA A 1 87 ? -7.316 28.123 22.223 1.00 79.25 87 ALA A C 1
ATOM 592 O O . ALA A 1 87 ? -6.354 27.619 21.642 1.00 79.25 87 ALA A O 1
ATOM 593 N N . ILE A 1 88 ? -8.116 29.010 21.630 1.00 78.06 88 ILE A N 1
ATOM 594 C CA . ILE A 1 88 ? -7.861 29.530 20.286 1.00 78.06 88 ILE A CA 1
ATOM 595 C C . ILE A 1 88 ? -6.631 30.438 20.370 1.00 78.06 88 ILE A C 1
ATOM 597 O O . ILE A 1 88 ? -6.722 31.594 20.787 1.00 78.06 88 ILE A O 1
ATOM 601 N N . VAL A 1 89 ? -5.465 29.905 20.005 1.00 71.12 89 VAL A N 1
ATOM 602 C CA . VAL A 1 89 ? -4.227 30.685 19.947 1.00 71.12 89 VAL A CA 1
ATOM 603 C C . VAL A 1 89 ? -4.201 31.439 18.611 1.00 71.12 89 VAL A C 1
ATOM 605 O O . VAL A 1 89 ? -4.290 30.799 17.560 1.00 71.12 89 VAL A O 1
ATOM 608 N N . PRO A 1 90 ? -4.090 32.781 18.594 1.00 68.50 90 PRO A N 1
ATOM 609 C CA . PRO A 1 90 ? -3.840 33.507 17.352 1.00 68.50 90 PRO A CA 1
ATOM 610 C C . PRO A 1 90 ? -2.536 33.000 16.721 1.00 68.50 90 PRO A C 1
ATOM 612 O O . PRO A 1 90 ? -1.593 32.679 17.441 1.00 68.50 90 PRO A O 1
ATOM 615 N N . ALA A 1 91 ? -2.483 32.919 15.388 1.00 66.38 91 ALA A N 1
ATOM 616 C CA . ALA A 1 91 ? -1.379 32.339 14.614 1.00 66.38 91 ALA A CA 1
ATOM 617 C C . ALA A 1 91 ? -0.079 33.175 14.679 1.00 66.38 91 ALA A C 1
ATOM 619 O O . ALA A 1 91 ? 0.402 33.697 13.677 1.00 66.38 91 ALA A O 1
ATOM 620 N N . ILE A 1 92 ? 0.485 33.327 15.874 1.00 68.19 92 ILE A N 1
ATOM 621 C CA . ILE A 1 92 ? 1.751 33.999 16.145 1.00 68.19 92 ILE A CA 1
ATOM 622 C C . ILE A 1 92 ? 2.782 32.899 16.382 1.00 68.19 92 ILE A C 1
ATOM 624 O O . ILE A 1 92 ? 2.635 32.086 17.292 1.00 68.19 92 ILE A O 1
ATOM 628 N N . PHE A 1 93 ? 3.806 32.849 15.530 1.00 53.09 93 PHE A N 1
ATOM 629 C CA . PHE A 1 93 ? 4.892 31.880 15.630 1.00 53.09 93 PHE A CA 1
ATOM 630 C C . PHE A 1 93 ? 6.135 32.557 16.231 1.00 53.09 93 PHE A C 1
ATOM 632 O O . PHE A 1 93 ? 6.539 33.604 15.719 1.00 53.09 93 PHE A O 1
ATOM 639 N N . PRO A 1 94 ? 6.776 31.980 17.266 1.00 62.31 94 PRO A N 1
ATOM 640 C CA . PRO A 1 94 ? 6.406 30.748 17.970 1.00 62.31 94 PRO A CA 1
ATOM 641 C C . PRO A 1 94 ? 5.198 30.942 18.913 1.00 62.31 94 PRO A C 1
ATOM 643 O O . PRO A 1 94 ? 5.061 32.019 19.500 1.00 62.31 94 PRO A O 1
ATOM 646 N N . PRO A 1 95 ? 4.341 29.915 19.091 1.00 63.06 95 PRO A N 1
ATOM 647 C CA . PRO A 1 95 ? 3.190 30.014 19.979 1.00 63.06 95 PRO A CA 1
ATOM 648 C C . PRO A 1 95 ? 3.645 30.271 21.426 1.00 63.06 95 PRO A C 1
ATOM 650 O O . PRO A 1 95 ? 4.617 29.655 21.885 1.00 63.06 95 PRO A O 1
ATOM 653 N N . PRO A 1 96 ? 2.971 31.171 22.166 1.00 68.38 96 PRO A N 1
ATOM 654 C CA . PRO A 1 96 ? 3.257 31.383 23.579 1.00 68.38 96 PRO A CA 1
ATOM 655 C C . PRO A 1 96 ? 3.037 30.079 24.358 1.00 68.38 96 PRO A C 1
ATOM 657 O O . PRO A 1 96 ? 1.990 29.440 24.257 1.00 68.38 96 PRO A O 1
ATOM 660 N N . LYS A 1 97 ? 4.045 29.673 25.134 1.00 70.12 97 LYS A N 1
ATOM 661 C CA . LYS A 1 97 ? 3.965 28.494 26.004 1.00 70.12 97 LYS A CA 1
ATOM 662 C C . LYS A 1 97 ? 2.994 28.772 27.161 1.00 70.12 97 LYS A C 1
ATOM 664 O O . LYS A 1 97 ? 3.090 29.829 27.779 1.00 70.12 97 LYS A O 1
ATOM 669 N N . GLY A 1 98 ? 2.118 27.813 27.481 1.00 68.81 98 GLY A N 1
ATOM 670 C CA . GLY A 1 98 ? 1.334 27.810 28.727 1.00 68.81 98 GLY A CA 1
ATOM 671 C C . GLY A 1 98 ? -0.116 28.307 28.656 1.00 68.81 98 GLY A C 1
ATOM 672 O O . GLY A 1 98 ? -0.642 28.741 29.678 1.00 68.81 98 GLY A O 1
ATOM 673 N N . ILE A 1 99 ? -0.787 28.264 27.501 1.00 71.88 99 ILE A N 1
ATOM 674 C CA . ILE A 1 99 ? -2.222 28.589 27.444 1.00 71.88 99 ILE A CA 1
ATOM 675 C C . ILE A 1 99 ? -3.041 27.339 27.796 1.00 71.88 99 ILE A C 1
ATOM 677 O O . ILE A 1 99 ? -3.059 26.377 27.033 1.00 71.88 99 ILE A O 1
ATOM 681 N N . ALA A 1 100 ? -3.717 27.356 28.946 1.00 78.62 100 ALA A N 1
ATOM 682 C CA . ALA A 1 100 ? -4.632 26.289 29.348 1.00 78.62 100 ALA A CA 1
ATOM 683 C C . ALA A 1 100 ? -5.935 26.331 28.527 1.00 78.62 100 ALA A C 1
ATOM 685 O O . ALA A 1 100 ? -6.458 27.411 28.234 1.00 78.62 100 ALA A O 1
ATOM 686 N N . GLY A 1 101 ? -6.472 25.156 28.189 1.00 84.88 101 GLY A N 1
ATOM 687 C CA . GLY A 1 101 ? -7.815 25.023 27.625 1.00 84.88 101 GLY A CA 1
ATOM 688 C C . GLY A 1 101 ? -8.898 25.322 28.665 1.00 84.88 101 GLY A C 1
ATOM 689 O O . GLY A 1 101 ? -8.593 25.564 29.835 1.00 84.88 101 GLY A O 1
ATOM 690 N N . LYS A 1 102 ? -10.171 25.294 28.262 1.00 87.38 102 LYS A N 1
ATOM 691 C CA . LYS A 1 102 ? -11.320 25.426 29.176 1.00 87.38 102 LYS A CA 1
ATOM 692 C C . LYS A 1 102 ? -12.178 24.170 29.165 1.00 87.38 102 LYS A C 1
ATOM 694 O O . LYS A 1 102 ? -12.465 23.623 28.106 1.00 87.38 102 LYS A O 1
ATOM 699 N N . CYS A 1 103 ? -12.636 23.740 30.336 1.00 85.75 103 CYS A N 1
ATOM 700 C CA . CYS A 1 103 ? -13.614 22.665 30.432 1.00 85.75 103 CYS A CA 1
ATOM 701 C C . CYS A 1 103 ? -14.972 23.139 29.916 1.00 85.75 103 CYS A C 1
ATOM 703 O O . CYS A 1 103 ? -15.564 24.058 30.481 1.00 85.75 103 CYS A O 1
ATOM 705 N N . VAL A 1 104 ? -15.497 22.499 28.881 1.00 87.00 104 VAL A N 1
ATOM 706 C CA . VAL A 1 104 ? -16.824 22.779 28.326 1.00 87.00 104 VAL A CA 1
ATOM 707 C C . VAL A 1 104 ? -17.729 21.567 28.458 1.00 87.00 104 VAL A C 1
ATOM 709 O O . VAL A 1 104 ? -17.263 20.432 28.557 1.00 87.00 104 VAL A O 1
ATOM 712 N N . VAL A 1 105 ? -19.039 21.810 28.502 1.00 82.06 105 VAL A N 1
ATOM 713 C CA . VAL A 1 105 ? -20.033 20.734 28.546 1.00 82.06 105 VAL A CA 1
ATOM 714 C C . VAL A 1 105 ? -19.930 19.938 27.255 1.00 82.06 105 VAL A C 1
ATOM 716 O O . VAL A 1 105 ? -20.046 20.493 26.164 1.00 82.06 105 VAL A O 1
ATOM 719 N N . GLN A 1 106 ? -19.701 18.636 27.381 1.00 75.31 106 GLN A N 1
ATOM 720 C CA . GLN A 1 106 ? -19.654 17.753 26.231 1.00 75.31 106 GLN A CA 1
ATOM 721 C C . GLN A 1 106 ? -21.073 17.628 25.669 1.00 75.31 106 GLN A C 1
ATOM 723 O O . GLN A 1 106 ? -21.974 17.166 26.367 1.00 75.31 106 GLN A O 1
ATOM 728 N N . GLN A 1 107 ? -21.298 18.074 24.429 1.00 70.06 107 GLN A N 1
ATOM 729 C CA . GLN A 1 107 ? -22.576 17.824 23.768 1.00 70.06 107 GLN A CA 1
ATOM 730 C C . GLN A 1 107 ? -22.660 16.332 23.451 1.00 70.06 107 GLN A C 1
ATOM 732 O O . GLN A 1 107 ? -21.955 15.817 22.579 1.00 70.06 107 GLN A O 1
ATOM 737 N N . ILE A 1 108 ? -23.487 15.632 24.223 1.00 70.81 108 ILE A N 1
ATOM 738 C CA . ILE A 1 108 ? -23.800 14.230 23.993 1.00 70.81 108 ILE A CA 1
ATOM 739 C C . ILE A 1 108 ? -24.935 14.197 22.978 1.00 70.81 108 ILE A C 1
ATOM 741 O O . ILE A 1 108 ? -25.997 14.767 23.221 1.00 70.81 108 ILE A O 1
ATOM 745 N N . SER A 1 109 ? -24.693 13.568 21.833 1.00 75.56 109 SER A N 1
ATOM 746 C CA . SER A 1 109 ? -25.716 13.407 20.801 1.00 75.56 109 SER A CA 1
ATOM 747 C C . SER A 1 109 ? -26.462 12.083 20.973 1.00 75.56 109 SER A C 1
ATOM 749 O O . SER A 1 109 ? -25.842 11.029 21.164 1.00 75.56 109 SER A O 1
ATOM 751 N N . ASP A 1 110 ? -27.791 12.154 20.884 1.00 77.12 110 ASP A N 1
ATOM 752 C CA . ASP A 1 110 ? -28.696 11.001 20.832 1.00 77.12 110 ASP A CA 1
ATOM 753 C C . ASP A 1 110 ? -28.593 10.267 19.478 1.00 77.12 110 ASP A C 1
ATOM 755 O O . ASP A 1 110 ? -27.885 10.695 18.561 1.00 77.12 110 ASP A O 1
ATOM 759 N N . VAL A 1 111 ? -29.313 9.149 19.328 1.00 77.25 111 VAL A N 1
ATOM 760 C CA . VAL A 1 111 ? -29.392 8.386 18.067 1.00 77.25 111 VAL A CA 1
ATOM 761 C C . VAL A 1 111 ? -29.788 9.303 16.905 1.00 77.25 111 VAL A C 1
ATOM 763 O O . VAL A 1 111 ? -30.820 9.969 16.952 1.00 77.25 111 VAL A O 1
ATOM 766 N N . GLY A 1 112 ? -28.978 9.314 15.844 1.00 73.31 112 GLY A N 1
ATOM 767 C CA . GLY A 1 112 ? -29.172 10.171 14.670 1.00 73.31 112 GLY A CA 1
ATOM 768 C C . GLY A 1 112 ? -28.647 11.604 14.819 1.00 73.31 112 GLY A C 1
ATOM 769 O O . GLY A 1 112 ? -28.685 12.358 13.847 1.00 73.31 112 GLY A O 1
ATOM 770 N N . GLY A 1 113 ? -28.126 11.986 15.989 1.00 80.00 113 GLY A N 1
ATOM 771 C CA . GLY A 1 113 ? -27.462 13.272 16.186 1.00 80.00 113 GLY A CA 1
ATOM 772 C C . GLY A 1 113 ? -26.097 13.343 15.481 1.00 80.00 113 GLY A C 1
ATOM 773 O O . GLY A 1 113 ? -25.469 12.303 15.245 1.00 80.00 113 GLY A O 1
ATOM 774 N N . PRO A 1 114 ? -25.634 14.553 15.117 1.00 77.88 114 PRO A N 1
ATOM 775 C CA . PRO A 1 114 ? -24.360 14.745 14.438 1.00 77.88 114 PRO A CA 1
ATOM 776 C C . PRO A 1 114 ? -23.184 14.440 15.372 1.00 77.88 114 PRO A C 1
ATOM 778 O O . PRO A 1 114 ? -23.179 14.815 16.543 1.00 77.88 114 PRO A O 1
ATOM 781 N N . CYS A 1 115 ? -22.150 13.802 14.839 1.00 78.31 115 CYS A N 1
ATOM 782 C CA . CYS A 1 115 ? -20.897 13.565 15.544 1.00 78.31 115 CYS A CA 1
ATOM 783 C C . CYS A 1 115 ? -19.707 13.932 14.652 1.00 78.31 115 CYS A C 1
A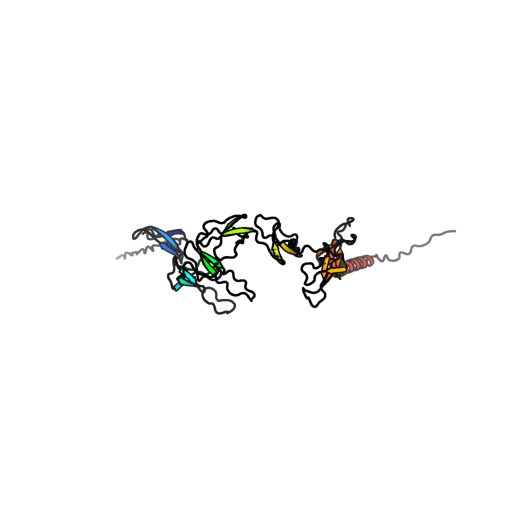TOM 785 O O . CYS A 1 115 ? -19.790 13.880 13.426 1.00 78.31 115 CYS A O 1
ATOM 787 N N . LEU A 1 116 ? -18.604 14.358 15.264 1.00 75.62 116 LEU A N 1
ATOM 788 C CA . LEU A 1 116 ? -17.378 14.737 14.562 1.00 75.62 116 LEU A CA 1
ATOM 789 C C . LEU A 1 116 ? -16.294 13.715 14.897 1.00 75.62 116 LEU A C 1
ATOM 791 O O . LEU A 1 116 ? -16.138 13.334 16.058 1.00 75.62 116 LEU A O 1
ATOM 795 N N . GLU A 1 117 ? -15.561 13.258 13.880 1.00 58.56 117 GLU A N 1
ATOM 796 C CA . GLU A 1 117 ? -14.437 12.342 14.076 1.00 58.56 117 GLU A CA 1
ATOM 797 C C . GLU A 1 117 ? -13.405 12.921 15.067 1.00 58.56 117 GLU A C 1
ATOM 799 O O . GLU A 1 117 ? -13.214 14.140 15.139 1.00 58.56 117 GLU A O 1
ATOM 804 N N . PRO A 1 118 ? -12.699 12.060 15.824 1.00 53.12 118 PRO A N 1
ATOM 805 C CA . PRO A 1 118 ? -12.085 12.386 17.117 1.00 53.12 118 PRO A CA 1
ATOM 806 C C . PRO A 1 118 ? -10.873 13.333 17.075 1.00 53.12 118 PRO A C 1
ATOM 808 O O . PRO A 1 118 ? -10.170 13.467 18.074 1.00 53.12 118 PRO A O 1
ATOM 811 N N . LYS A 1 119 ? -10.599 14.011 15.955 1.00 52.19 119 LYS A N 1
ATOM 812 C CA . LYS A 1 119 ? -9.497 14.980 15.876 1.00 52.19 119 LYS A CA 1
ATOM 813 C C . LYS A 1 119 ? -9.839 16.357 16.446 1.00 52.19 119 LYS A C 1
ATOM 815 O O . LYS A 1 119 ? -8.911 17.073 16.803 1.00 52.19 119 LYS A O 1
ATOM 820 N N . LEU A 1 120 ? -11.116 16.725 16.584 1.00 50.56 120 LEU A N 1
ATOM 821 C CA . LEU A 1 120 ? -11.529 17.942 17.294 1.00 50.56 120 LEU A CA 1
ATOM 822 C C . LEU A 1 120 ? -12.752 17.650 18.173 1.00 50.56 120 LEU A C 1
ATOM 824 O O . LEU A 1 120 ? -13.821 17.276 17.699 1.00 50.56 120 LEU A O 1
ATOM 828 N N . VAL A 1 121 ? -12.557 17.775 19.482 1.00 53.97 121 VAL A N 1
ATOM 829 C CA . VAL A 1 121 ? -13.495 17.353 20.525 1.00 53.97 121 VAL A CA 1
ATOM 830 C C . VAL A 1 121 ? -14.698 18.293 20.569 1.00 53.97 121 VAL A C 1
ATOM 832 O O . VAL A 1 121 ? -14.588 19.379 21.127 1.00 53.97 121 VAL A O 1
ATOM 835 N N . SER A 1 122 ? -15.854 17.906 20.021 1.00 52.75 122 SER A N 1
ATOM 836 C CA . SER A 1 122 ? -17.114 18.623 20.319 1.00 52.75 122 SER A CA 1
ATOM 837 C C . SER A 1 122 ? -18.407 17.799 20.250 1.00 52.75 122 SER A C 1
ATOM 839 O O . SER A 1 122 ? -19.433 18.300 20.694 1.00 52.75 122 SER A O 1
ATOM 841 N N . ALA A 1 123 ? -18.400 16.540 19.796 1.00 59.00 123 ALA A N 1
ATOM 842 C CA . ALA A 1 123 ? -19.598 15.694 19.855 1.00 59.00 123 ALA A CA 1
ATOM 843 C C . ALA A 1 123 ? -19.233 14.219 20.067 1.00 59.00 123 ALA A C 1
ATOM 845 O O . ALA A 1 123 ? -18.571 13.618 19.222 1.00 59.00 123 ALA A O 1
ATOM 846 N N . ILE A 1 124 ? -19.659 13.644 21.197 1.00 70.38 124 ILE A N 1
ATOM 847 C CA . ILE A 1 124 ? -19.543 12.207 21.491 1.00 70.38 124 ILE A CA 1
ATOM 848 C C . ILE A 1 124 ? -20.958 11.624 21.546 1.00 70.38 124 ILE A C 1
ATOM 850 O O . ILE A 1 124 ? -21.881 12.257 22.054 1.00 70.38 124 ILE A O 1
ATOM 854 N N . CYS A 1 125 ? -21.143 10.431 20.994 1.00 76.81 125 CYS A N 1
ATOM 855 C CA . CYS A 1 125 ? -22.421 9.732 21.047 1.00 76.81 125 CYS A CA 1
ATOM 856 C C . CYS A 1 125 ? -22.691 9.169 22.453 1.00 76.81 125 CYS A C 1
ATOM 858 O O . CYS A 1 125 ? -21.748 8.841 23.173 1.00 76.81 125 CYS A O 1
ATOM 860 N N . MET A 1 126 ? -23.963 9.037 22.855 1.00 75.94 126 MET A N 1
ATOM 861 C CA . MET A 1 126 ? -24.315 8.365 24.119 1.00 75.94 126 MET A CA 1
ATOM 862 C C . MET A 1 126 ? -23.670 6.973 24.238 1.00 75.94 126 MET A C 1
ATOM 864 O O . MET A 1 126 ? -23.439 6.293 23.238 1.00 75.94 126 MET A O 1
ATOM 868 N N . SER A 1 127 ? -23.423 6.518 25.472 1.00 70.19 127 SER A N 1
ATOM 869 C CA . SER A 1 127 ? -22.948 5.156 25.749 1.00 70.19 127 SER A CA 1
ATOM 870 C C . SER A 1 127 ? -23.790 4.111 25.008 1.00 70.19 127 SER A C 1
ATOM 872 O O . SER A 1 127 ? -25.002 4.050 25.193 1.00 70.19 127 SER A O 1
ATOM 874 N N . GLY A 1 128 ? -23.141 3.281 24.186 1.00 66.56 128 GLY A N 1
ATOM 875 C CA . GLY A 1 128 ? -23.815 2.294 23.332 1.00 66.56 128 GLY A CA 1
ATOM 876 C C . GLY A 1 128 ? -24.105 2.768 21.903 1.00 66.56 128 GLY A C 1
ATOM 877 O O . GLY A 1 128 ? -24.753 2.040 21.153 1.00 66.56 128 GLY A O 1
ATOM 878 N N . LEU A 1 129 ? -23.624 3.955 21.521 1.00 72.12 129 LEU A N 1
ATOM 879 C CA . LEU A 1 129 ? -23.660 4.477 20.159 1.00 72.12 129 LEU A CA 1
ATOM 880 C C . LEU A 1 129 ? -22.231 4.724 19.635 1.00 72.12 129 LEU A C 1
ATOM 882 O O . LEU A 1 129 ? -21.342 5.135 20.381 1.00 72.12 129 LEU A O 1
ATOM 886 N N . VAL A 1 130 ? -22.014 4.513 18.339 1.00 75.75 130 VAL A N 1
ATOM 887 C CA . VAL A 1 130 ? -20.757 4.764 17.620 1.00 75.75 130 VAL A CA 1
ATOM 888 C C . VAL A 1 130 ? -20.982 5.871 16.590 1.00 75.75 130 VAL A C 1
ATOM 890 O O . VAL A 1 130 ? -22.032 5.929 15.949 1.00 75.75 130 VAL A O 1
ATOM 893 N N . CYS A 1 131 ? -19.997 6.755 16.425 1.00 77.50 131 CYS A N 1
ATOM 894 C CA . CYS A 1 131 ? -20.022 7.764 15.372 1.00 77.50 131 CYS A CA 1
ATOM 895 C C . CYS A 1 131 ? -19.692 7.114 14.023 1.00 77.50 131 CYS A C 1
ATOM 897 O O . CYS A 1 131 ? -18.555 6.692 13.808 1.00 77.50 131 CYS A O 1
ATOM 899 N N . VAL A 1 132 ? -20.675 7.016 13.127 1.00 76.50 132 VAL A N 1
ATOM 900 C CA . VAL A 1 132 ? -20.492 6.437 11.789 1.00 76.50 132 VAL A CA 1
ATOM 901 C C . VAL A 1 132 ? -20.399 7.570 10.761 1.00 76.50 132 VAL A C 1
ATOM 903 O O . VAL A 1 132 ? -21.297 8.418 10.724 1.00 76.50 132 VAL A O 1
ATOM 906 N N . PRO A 1 133 ? -19.337 7.627 9.933 1.00 76.38 133 PRO A N 1
ATOM 907 C CA . PRO A 1 133 ? -19.186 8.668 8.920 1.00 76.38 133 PRO A CA 1
ATOM 908 C C . PRO A 1 133 ? -20.296 8.571 7.869 1.00 76.38 133 PRO A C 1
ATOM 910 O O . PRO A 1 133 ? -20.640 7.478 7.411 1.00 76.38 133 PRO A O 1
ATOM 913 N N . ALA A 1 134 ? -20.852 9.717 7.464 1.00 70.88 134 ALA A N 1
ATOM 914 C CA . ALA A 1 134 ? -21.865 9.755 6.416 1.00 70.88 134 ALA A CA 1
ATOM 915 C C . ALA A 1 134 ? -21.293 9.168 5.113 1.00 70.88 134 ALA A C 1
ATOM 917 O O . ALA A 1 134 ? -20.329 9.686 4.548 1.00 70.88 134 ALA A O 1
ATOM 918 N N . SER A 1 135 ? -21.880 8.070 4.637 1.00 54.22 135 SER A N 1
ATOM 919 C CA . SER A 1 135 ? -21.451 7.360 3.429 1.00 54.22 135 SER A CA 1
ATOM 920 C C . SER A 1 135 ? -21.892 8.125 2.175 1.00 54.22 135 SER A C 1
ATOM 922 O O . SER A 1 135 ? -22.826 7.723 1.488 1.00 54.22 135 SER A O 1
ATOM 924 N N . ILE A 1 136 ? -21.269 9.270 1.890 1.00 46.12 136 ILE A N 1
ATOM 925 C CA . ILE A 1 136 ? -21.535 10.048 0.673 1.00 46.12 136 ILE A CA 1
ATOM 926 C C . ILE A 1 136 ? -20.281 10.016 -0.211 1.00 46.12 136 ILE A C 1
ATOM 928 O O . ILE A 1 136 ? -19.201 10.362 0.274 1.00 46.12 136 ILE A O 1
ATOM 932 N N . PRO A 1 137 ? -20.380 9.644 -1.502 1.00 38.72 137 PRO A N 1
ATOM 933 C CA . PRO A 1 137 ? -19.259 9.750 -2.430 1.00 38.72 137 PRO A CA 1
ATOM 934 C C . PRO A 1 137 ? -18.941 11.233 -2.673 1.00 38.72 137 PRO A C 1
ATOM 936 O O . PRO A 1 137 ? -19.661 11.926 -3.390 1.00 38.72 137 PRO A O 1
ATOM 939 N N . GLN A 1 138 ? -17.879 11.748 -2.049 1.00 40.50 138 GLN A N 1
ATOM 940 C CA . GLN A 1 138 ? -17.431 13.126 -2.256 1.00 40.50 138 GLN A CA 1
ATOM 941 C C . GLN A 1 138 ? -16.426 13.205 -3.411 1.00 40.50 138 GLN A C 1
ATOM 943 O O . GLN A 1 138 ? -15.248 12.893 -3.263 1.00 40.50 138 GLN A O 1
ATOM 948 N N . THR A 1 139 ? -16.877 13.692 -4.565 1.00 34.78 139 THR A N 1
ATOM 949 C CA . THR A 1 139 ? -16.007 14.310 -5.574 1.00 34.78 139 THR A CA 1
ATOM 950 C C . THR A 1 139 ? -15.822 15.790 -5.219 1.00 34.78 139 THR A C 1
ATOM 952 O O . THR A 1 139 ? -16.614 16.629 -5.644 1.00 34.78 139 THR A O 1
ATOM 955 N N . GLY A 1 140 ? -14.814 16.125 -4.407 1.00 39.22 140 GLY A N 1
ATOM 956 C CA . GLY A 1 140 ? -14.485 17.512 -4.040 1.00 39.22 140 GLY A CA 1
ATOM 957 C C . GLY A 1 140 ? -13.375 17.620 -2.980 1.00 39.22 140 GLY A C 1
ATOM 958 O O . GLY A 1 140 ? -13.057 16.618 -2.343 1.00 39.22 140 GLY A O 1
ATOM 959 N N . PRO A 1 141 ? -12.742 18.800 -2.802 1.00 38.62 141 PRO A N 1
ATOM 960 C CA . PRO A 1 141 ? -11.653 18.979 -1.840 1.00 38.62 141 PRO A CA 1
ATOM 961 C C . PRO A 1 141 ? -12.136 18.778 -0.394 1.00 38.62 141 PRO A C 1
ATOM 963 O O . PRO A 1 141 ? -13.225 19.221 -0.035 1.00 38.62 141 PRO A O 1
ATOM 966 N N . ALA A 1 142 ? -11.298 18.101 0.400 1.00 40.81 142 ALA A N 1
ATOM 967 C CA . ALA A 1 142 ? -11.572 17.565 1.734 1.00 40.81 142 ALA A CA 1
ATOM 968 C C . ALA A 1 142 ? -12.394 18.509 2.630 1.00 40.81 142 ALA A C 1
ATOM 970 O O . ALA A 1 142 ? -11.883 19.504 3.146 1.00 40.81 142 ALA A O 1
ATOM 971 N N . SER A 1 143 ? -13.669 18.167 2.823 1.00 43.66 143 SER A N 1
ATOM 972 C CA . SER A 1 143 ? -14.551 18.806 3.794 1.00 43.66 143 SER A CA 1
ATOM 973 C C . SER A 1 143 ? -14.652 17.932 5.042 1.00 43.66 143 SER A C 1
ATOM 975 O O . SER A 1 143 ? -14.566 16.709 4.962 1.00 43.66 143 SER A O 1
ATOM 977 N N . ILE A 1 144 ? -14.796 18.572 6.198 1.00 54.31 144 ILE A N 1
ATOM 978 C CA . ILE A 1 144 ? -14.838 17.954 7.527 1.00 54.31 144 ILE A CA 1
ATOM 979 C C . ILE A 1 144 ? -15.947 16.887 7.537 1.00 54.31 144 ILE A C 1
ATOM 981 O O . ILE A 1 144 ? -17.121 17.220 7.361 1.00 54.31 144 ILE A O 1
ATOM 985 N N . THR A 1 145 ? -15.593 15.608 7.693 1.00 58.53 145 THR A N 1
ATOM 986 C CA . THR A 1 145 ? -16.559 14.502 7.675 1.00 58.53 145 THR A CA 1
ATOM 987 C C . THR A 1 145 ? -17.442 14.580 8.919 1.00 58.53 145 THR A C 1
ATOM 989 O O . THR A 1 145 ? -16.992 14.326 10.035 1.00 58.53 145 THR A O 1
ATOM 992 N N . SER A 1 146 ? -18.707 14.958 8.738 1.00 71.44 146 SER A N 1
ATOM 993 C CA . SER A 1 146 ? -19.729 14.794 9.772 1.00 71.44 146 SER A CA 1
ATOM 994 C C . SER A 1 146 ? -20.236 13.350 9.749 1.00 71.44 146 SER A C 1
ATOM 996 O O . SER A 1 146 ? -20.515 12.783 8.690 1.00 71.44 146 SER A O 1
ATOM 998 N N . GLY A 1 147 ? -20.297 12.729 10.922 1.00 80.00 147 GLY A N 1
ATOM 999 C CA . GLY A 1 147 ? -20.923 11.432 11.143 1.00 80.00 147 GLY A CA 1
ATOM 1000 C C . GLY A 1 147 ? -22.270 11.571 11.846 1.00 80.00 147 GLY A C 1
ATOM 1001 O O . GLY A 1 147 ? -22.675 12.665 12.242 1.00 80.00 147 GLY A O 1
ATOM 1002 N N . THR A 1 148 ? -22.951 10.444 12.034 1.00 80.06 148 THR A N 1
ATOM 1003 C CA . THR A 1 148 ? -24.137 10.356 12.899 1.00 80.06 148 THR A CA 1
ATOM 1004 C C . THR A 1 148 ? -23.965 9.266 13.946 1.00 80.06 148 THR A C 1
ATOM 1006 O O . THR A 1 148 ? -23.302 8.255 13.706 1.00 80.06 148 THR A O 1
ATOM 1009 N N . CYS A 1 149 ? -24.547 9.477 15.122 1.00 77.25 149 CYS A N 1
ATOM 1010 C CA . CYS A 1 149 ? -24.536 8.495 16.197 1.00 77.25 149 CYS A CA 1
ATOM 1011 C C . CYS A 1 149 ? -25.487 7.336 15.882 1.00 77.25 149 CYS A C 1
ATOM 1013 O O . CYS A 1 149 ? -26.706 7.520 15.853 1.00 77.25 149 CYS A O 1
ATOM 1015 N N . GLN A 1 150 ? -24.941 6.139 15.666 1.00 75.38 150 GLN A N 1
ATOM 1016 C CA . GLN A 1 150 ? -25.706 4.912 15.421 1.00 75.38 150 GLN A CA 1
ATOM 1017 C C . GLN A 1 150 ? -25.501 3.898 16.552 1.00 75.38 150 GLN A C 1
ATOM 1019 O O . GLN A 1 150 ? -24.426 3.879 17.147 1.00 75.38 150 GLN A O 1
ATOM 1024 N N . PRO A 1 151 ? -26.496 3.051 16.870 1.00 71.06 151 PRO A N 1
ATOM 1025 C CA . PRO A 1 151 ? -26.346 2.004 17.878 1.00 71.06 151 PRO A CA 1
ATOM 1026 C C . PRO A 1 151 ? -25.188 1.060 17.560 1.00 71.06 151 PRO A C 1
ATOM 1028 O O . PRO A 1 151 ? -24.962 0.710 16.401 1.00 71.06 151 PRO A O 1
ATO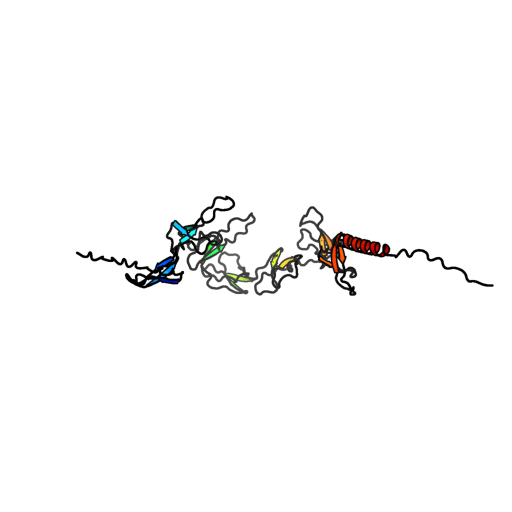M 1031 N N . THR A 1 152 ? -24.449 0.658 18.598 1.00 64.19 152 THR A N 1
ATOM 1032 C CA . THR A 1 152 ? -23.374 -0.324 18.459 1.00 64.19 152 THR A CA 1
ATOM 1033 C C .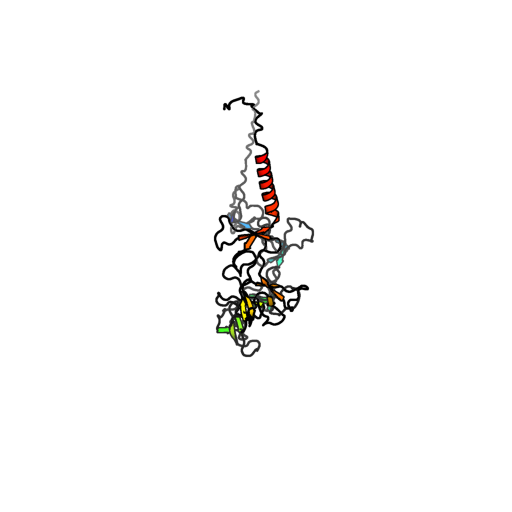 THR A 1 152 ? -23.969 -1.627 17.911 1.00 64.19 152 THR A C 1
ATOM 1035 O O . THR A 1 152 ? -24.884 -2.175 18.532 1.00 64.19 152 THR A O 1
ATOM 1038 N N . PRO A 1 153 ? -23.484 -2.138 16.769 1.00 62.09 153 PRO A N 1
ATOM 1039 C CA . PRO A 1 153 ? -24.018 -3.358 16.172 1.00 62.09 153 PRO A CA 1
ATOM 1040 C C . PRO A 1 153 ? -23.869 -4.532 17.142 1.00 62.09 153 PRO A C 1
ATOM 1042 O O . PRO A 1 153 ? -22.794 -4.714 17.714 1.00 62.09 153 PRO A O 1
ATOM 1045 N N . GLN A 1 154 ? -24.928 -5.327 17.330 1.00 63.81 154 GLN A N 1
ATOM 1046 C CA . GLN A 1 154 ? -24.890 -6.470 18.252 1.00 63.81 154 GLN A CA 1
ATOM 1047 C C . GLN A 1 154 ? -23.966 -7.595 17.769 1.00 63.81 154 GLN A C 1
ATOM 1049 O O . GLN A 1 154 ? -23.421 -8.320 18.598 1.00 63.81 154 GLN A O 1
ATOM 1054 N N . GLU A 1 155 ? -23.772 -7.743 16.455 1.00 80.25 155 GLU A N 1
ATOM 1055 C CA . GLU A 1 155 ? -23.008 -8.862 15.909 1.00 80.25 155 GLU A CA 1
ATOM 1056 C C . GLU A 1 155 ? -22.408 -8.530 14.536 1.00 80.25 155 GLU A C 1
ATOM 1058 O O . GLU A 1 155 ? -23.100 -8.036 13.639 1.00 80.25 155 GLU A O 1
ATOM 1063 N N . TYR A 1 156 ? -21.106 -8.804 14.386 1.00 84.94 156 TYR A N 1
ATOM 1064 C CA . TYR A 1 156 ? -20.409 -8.716 13.106 1.00 84.94 156 TYR A CA 1
ATOM 1065 C C . TYR A 1 156 ? -20.447 -10.066 12.392 1.00 84.94 156 TYR A C 1
ATOM 1067 O O . TYR A 1 156 ? -19.862 -11.040 12.867 1.00 84.94 156 TYR A O 1
ATOM 1075 N N . VAL A 1 157 ? -21.088 -10.117 11.228 1.00 90.62 157 VAL A N 1
ATOM 1076 C CA . VAL A 1 157 ? -21.254 -11.349 10.442 1.00 90.62 157 VAL A CA 1
ATOM 1077 C C . VAL A 1 157 ? -20.067 -11.570 9.490 1.00 90.62 157 VAL A C 1
ATOM 1079 O O . VAL A 1 157 ? -19.610 -10.611 8.853 1.00 90.62 157 VAL A O 1
ATOM 1082 N N . PRO A 1 158 ? -19.549 -12.810 9.368 1.00 90.44 158 PRO A N 1
ATOM 1083 C CA . PRO A 1 158 ? -18.480 -13.147 8.429 1.00 90.44 158 PRO A CA 1
ATOM 1084 C C . PRO A 1 158 ? -18.988 -13.213 6.978 1.00 90.44 158 PRO A C 1
ATOM 1086 O O . PRO A 1 158 ? -20.180 -13.053 6.702 1.00 90.44 158 PRO A O 1
ATOM 1089 N N . VAL A 1 159 ? -18.077 -13.482 6.036 1.00 87.50 159 VAL A N 1
ATOM 1090 C CA . VAL A 1 159 ? -18.407 -13.718 4.618 1.00 87.50 159 VAL A CA 1
ATOM 1091 C C . VAL A 1 159 ? -19.494 -14.789 4.492 1.00 87.50 159 VAL A C 1
ATOM 1093 O O . VAL A 1 159 ? -19.399 -15.854 5.098 1.00 87.50 159 VAL A O 1
ATOM 1096 N N . GLY A 1 160 ? -20.525 -14.507 3.695 1.00 89.56 160 GLY A N 1
ATOM 1097 C CA . GLY A 1 160 ? -21.691 -15.374 3.510 1.00 89.56 160 GLY A CA 1
ATOM 1098 C C . GLY A 1 160 ? -22.787 -15.207 4.570 1.00 89.56 160 GLY A C 1
ATOM 1099 O O . GLY A 1 160 ? -23.867 -15.769 4.402 1.00 89.56 160 GLY A O 1
ATOM 1100 N N . GLY A 1 161 ? -22.547 -14.429 5.631 1.00 92.88 161 GLY A N 1
ATOM 1101 C CA . GLY A 1 161 ? -23.555 -14.098 6.637 1.00 92.88 161 GLY A CA 1
ATOM 1102 C C . GLY A 1 161 ? -24.636 -13.152 6.106 1.00 92.88 161 GLY A C 1
ATOM 1103 O O . GLY A 1 161 ? -24.392 -12.366 5.191 1.00 92.88 161 GLY A O 1
ATOM 1104 N N . VAL A 1 162 ? -25.836 -13.223 6.685 1.00 90.94 162 VAL A N 1
ATOM 1105 C CA . VAL A 1 162 ? -26.949 -12.317 6.355 1.00 90.94 162 VAL A CA 1
ATOM 1106 C C . VAL A 1 162 ? -26.744 -10.987 7.071 1.00 90.94 162 VAL A C 1
ATOM 1108 O O . VAL A 1 162 ? -26.504 -10.973 8.274 1.00 90.94 162 VAL A O 1
ATOM 1111 N N . CYS A 1 163 ? -26.866 -9.880 6.350 1.00 92.88 163 CYS A N 1
ATOM 1112 C CA . CYS A 1 163 ? -26.724 -8.521 6.874 1.00 92.88 163 CYS A CA 1
ATOM 1113 C C . CYS A 1 163 ? -27.951 -7.662 6.556 1.00 92.88 163 CYS A C 1
ATOM 1115 O O . CYS A 1 163 ? -28.737 -7.990 5.668 1.00 92.88 163 CYS A O 1
ATOM 1117 N N . GLY A 1 164 ? -28.121 -6.542 7.260 1.00 89.31 164 GLY A N 1
ATOM 1118 C CA . GLY A 1 164 ? -29.257 -5.637 7.044 1.00 89.31 164 GLY A CA 1
ATOM 1119 C C . GLY A 1 164 ? -30.568 -6.139 7.668 1.00 89.31 164 GLY A C 1
ATOM 1120 O O . GLY A 1 164 ? -30.551 -6.932 8.605 1.00 89.31 164 GLY A O 1
ATOM 1121 N N . GLY A 1 165 ? -31.714 -5.647 7.179 1.00 83.69 165 GLY A N 1
ATOM 1122 C CA . GLY A 1 165 ? -33.042 -6.067 7.666 1.00 83.69 165 GLY A CA 1
ATOM 1123 C C . GLY A 1 165 ? -33.935 -4.985 8.286 1.00 83.69 165 GLY A C 1
ATOM 1124 O O . GLY A 1 165 ? -34.904 -5.321 8.956 1.00 83.69 165 GLY A O 1
ATOM 1125 N N . GLY A 1 166 ? -33.644 -3.693 8.100 1.00 80.62 166 GLY A N 1
ATOM 1126 C CA . GLY A 1 166 ? -34.550 -2.586 8.471 1.00 80.62 166 GLY A CA 1
ATOM 1127 C C . GLY A 1 166 ? -34.783 -2.384 9.977 1.00 80.62 166 GLY A C 1
ATOM 1128 O O . GLY A 1 166 ? -35.387 -1.394 10.381 1.00 80.62 166 GLY A O 1
ATOM 1129 N N . THR A 1 167 ? -34.284 -3.286 10.819 1.00 82.44 167 THR A N 1
ATOM 1130 C CA . THR A 1 167 ? -34.310 -3.180 12.277 1.00 82.44 167 THR A CA 1
ATOM 1131 C C . THR A 1 167 ? -33.056 -2.480 12.792 1.00 82.44 167 THR A C 1
ATOM 1133 O O . THR A 1 167 ? -31.977 -2.665 12.236 1.00 82.44 167 THR A O 1
ATOM 1136 N N . GLN A 1 168 ? -33.161 -1.755 13.910 1.00 73.06 168 GLN A N 1
ATOM 1137 C CA . GLN A 1 168 ? -32.009 -1.099 14.553 1.00 73.06 168 GLN A CA 1
ATOM 1138 C C . GLN A 1 168 ? -30.894 -2.074 14.981 1.00 73.06 168 GLN A C 1
ATOM 1140 O O . GLN A 1 168 ? -29.750 -1.656 15.105 1.00 73.06 168 GLN A O 1
ATOM 1145 N N . ASN A 1 169 ? -31.213 -3.364 15.137 1.00 77.62 169 ASN A N 1
ATOM 1146 C CA . ASN A 1 169 ? -30.268 -4.426 15.504 1.00 77.62 169 ASN A CA 1
ATOM 1147 C C . ASN A 1 169 ? -29.905 -5.332 14.316 1.00 77.62 169 ASN A C 1
ATOM 1149 O O . ASN A 1 169 ? -29.587 -6.504 14.499 1.00 77.62 169 ASN A O 1
ATOM 1153 N N . ALA A 1 170 ? -30.018 -4.817 13.092 1.00 84.19 170 ALA A N 1
ATOM 1154 C CA . ALA A 1 170 ? -29.628 -5.553 11.899 1.00 84.19 170 ALA A CA 1
ATOM 1155 C C . ALA A 1 170 ? -28.143 -5.977 11.981 1.00 84.19 170 ALA A C 1
ATOM 1157 O O . ALA A 1 170 ? -27.298 -5.131 12.288 1.00 84.19 170 ALA A O 1
ATOM 1158 N N . PRO A 1 171 ? -27.802 -7.245 11.682 1.00 86.50 171 PRO A N 1
ATOM 1159 C CA . PRO A 1 171 ? -26.415 -7.695 11.631 1.00 86.50 171 PRO A CA 1
ATOM 1160 C C . PRO A 1 171 ? -25.626 -6.889 10.596 1.00 86.50 171 PRO A C 1
ATOM 1162 O O . PRO A 1 171 ? -26.129 -6.598 9.502 1.00 86.50 171 PRO A O 1
ATOM 1165 N N . ILE A 1 172 ? -24.382 -6.545 10.928 1.00 88.12 172 ILE A N 1
ATOM 1166 C CA . ILE A 1 172 ? -23.498 -5.773 10.046 1.00 88.12 172 ILE A CA 1
ATOM 1167 C C . ILE A 1 172 ? -22.303 -6.636 9.675 1.00 88.12 172 ILE A C 1
ATOM 1169 O O . ILE A 1 172 ? -21.803 -7.408 10.487 1.00 88.12 172 ILE A O 1
ATOM 1173 N N . CYS A 1 173 ? -21.842 -6.538 8.435 1.00 90.69 173 CYS A N 1
ATOM 1174 C CA . CYS A 1 173 ? -20.696 -7.315 7.994 1.00 90.69 173 CYS A CA 1
ATOM 1175 C C . CYS A 1 173 ? -19.410 -6.896 8.716 1.00 90.69 173 CYS A C 1
ATOM 1177 O O . CYS A 1 173 ? -19.242 -5.729 9.075 1.00 90.69 173 CYS A O 1
ATOM 1179 N N . GLN A 1 174 ? -18.493 -7.847 8.909 1.00 87.94 174 GLN A N 1
ATOM 1180 C CA . GLN A 1 174 ? -17.142 -7.569 9.405 1.00 87.94 174 GLN A CA 1
ATOM 1181 C C . GLN A 1 174 ? -16.439 -6.470 8.589 1.00 87.94 174 GLN A C 1
ATOM 1183 O O . GLN A 1 174 ? -16.766 -6.217 7.425 1.00 87.94 174 GLN A O 1
ATOM 1188 N N . SER A 1 175 ? -15.442 -5.823 9.200 1.00 77.06 175 SER A N 1
ATOM 1189 C CA . SER A 1 175 ? -14.596 -4.849 8.512 1.00 77.06 175 SER A CA 1
ATOM 1190 C C . SER A 1 175 ? -14.046 -5.454 7.213 1.00 77.06 175 SER A C 1
ATOM 1192 O O . SER A 1 175 ? -13.547 -6.576 7.204 1.00 77.06 175 SER A O 1
ATOM 1194 N N . ASN A 1 176 ? -14.164 -4.696 6.115 1.00 75.81 176 ASN A N 1
ATOM 1195 C CA . ASN A 1 176 ? -13.784 -5.065 4.736 1.00 75.81 176 ASN A CA 1
ATOM 1196 C C . ASN A 1 176 ? -14.776 -5.932 3.945 1.00 75.81 176 ASN A C 1
ATOM 1198 O O . ASN A 1 176 ? -14.489 -6.313 2.809 1.00 75.81 176 ASN A O 1
ATOM 1202 N N . LEU A 1 177 ? -15.964 -6.177 4.486 1.00 84.81 177 LEU A N 1
ATOM 1203 C CA . LEU A 1 177 ? -17.068 -6.783 3.750 1.00 84.81 177 LEU A CA 1
ATOM 1204 C C . LEU A 1 177 ? -18.090 -5.718 3.345 1.00 84.81 177 LEU A C 1
ATOM 1206 O O . LEU A 1 177 ? -18.191 -4.663 3.974 1.00 84.81 177 LEU A O 1
ATOM 1210 N N . ASP A 1 178 ? -18.827 -5.996 2.277 1.00 87.69 178 ASP A N 1
ATOM 1211 C CA . ASP A 1 178 ? -19.939 -5.175 1.813 1.00 87.69 178 ASP A CA 1
ATOM 1212 C C . ASP A 1 178 ? -21.247 -5.962 1.908 1.00 87.69 178 ASP A C 1
ATOM 1214 O O . ASP A 1 178 ? -21.277 -7.168 1.636 1.00 87.69 178 ASP A O 1
ATOM 1218 N N . CYS A 1 179 ? -22.322 -5.285 2.311 1.00 90.75 179 CYS A N 1
ATOM 1219 C CA . CYS A 1 179 ? -23.635 -5.905 2.442 1.00 90.75 179 CYS A CA 1
ATOM 1220 C C . CYS A 1 179 ? -24.392 -5.795 1.118 1.00 90.75 179 CYS A C 1
ATOM 1222 O O . CYS A 1 179 ? -25.016 -4.775 0.823 1.00 90.75 179 CYS A O 1
ATOM 1224 N N . VAL A 1 180 ? -24.352 -6.851 0.306 1.00 90.06 180 VAL A N 1
ATOM 1225 C CA . VAL A 1 180 ? -25.008 -6.851 -1.005 1.00 90.06 180 VAL A CA 1
ATOM 1226 C C . VAL A 1 180 ? -26.459 -7.286 -0.842 1.00 90.06 180 VAL A C 1
ATOM 1228 O O . VAL A 1 180 ? -26.749 -8.445 -0.537 1.00 90.06 180 VAL A O 1
ATOM 1231 N N . THR A 1 181 ? -27.388 -6.349 -1.037 1.00 89.38 181 THR A N 1
ATOM 1232 C CA . THR A 1 181 ? -28.832 -6.627 -1.018 1.00 89.38 181 THR A CA 1
ATOM 1233 C C . THR A 1 181 ? -29.299 -7.126 -2.386 1.00 89.38 181 THR A C 1
ATOM 1235 O O . THR A 1 181 ? -28.906 -6.591 -3.420 1.00 89.38 181 THR A O 1
ATOM 1238 N N . GLN A 1 182 ? -30.156 -8.151 -2.418 1.00 82.00 182 GLN A N 1
ATOM 1239 C CA . GLN A 1 182 ? -30.680 -8.691 -3.685 1.00 82.00 182 GLN A CA 1
ATOM 1240 C C . GLN A 1 182 ? -31.691 -7.758 -4.364 1.00 82.00 182 GLN A C 1
ATOM 1242 O O . GLN A 1 182 ? -31.858 -7.808 -5.579 1.00 82.00 182 GLN A O 1
ATOM 1247 N N . THR A 1 183 ? -32.387 -6.927 -3.588 1.00 81.25 183 THR A N 1
ATOM 1248 C CA . THR A 1 183 ? -33.532 -6.138 -4.067 1.00 81.25 183 THR A CA 1
ATOM 1249 C C . THR A 1 183 ? -33.253 -4.640 -4.166 1.00 81.25 183 THR A C 1
ATOM 1251 O O . THR A 1 183 ? -34.129 -3.905 -4.612 1.00 81.25 183 THR A O 1
ATOM 1254 N N . GLY A 1 184 ? -32.071 -4.162 -3.751 1.00 76.00 184 GLY A N 1
ATOM 1255 C CA . GLY A 1 184 ? -31.718 -2.733 -3.752 1.00 76.00 184 GLY A CA 1
ATOM 1256 C C . GLY A 1 184 ? -32.617 -1.846 -2.876 1.00 76.00 184 GLY A C 1
ATOM 1257 O O . GLY A 1 184 ? -32.472 -0.626 -2.882 1.00 76.00 184 GLY A O 1
ATOM 1258 N N . ALA A 1 185 ? -33.559 -2.434 -2.133 1.00 81.25 185 ALA A N 1
ATOM 1259 C CA . ALA A 1 185 ? -34.491 -1.715 -1.282 1.00 81.25 185 ALA A CA 1
ATOM 1260 C C . ALA A 1 185 ? -33.828 -1.350 0.052 1.00 81.25 185 ALA A C 1
ATOM 1262 O O . ALA A 1 185 ? -33.164 -2.176 0.684 1.00 81.25 185 ALA A O 1
ATOM 1263 N N . ILE A 1 186 ? -34.043 -0.112 0.505 1.00 71.69 186 ILE A N 1
ATOM 1264 C CA . ILE A 1 186 ? -33.573 0.360 1.811 1.00 71.69 186 ILE A CA 1
ATOM 1265 C C . ILE A 1 186 ? -34.205 -0.519 2.899 1.00 71.69 186 ILE A C 1
ATOM 1267 O O . ILE A 1 186 ? -35.426 -0.620 2.989 1.00 71.69 186 ILE A O 1
ATOM 1271 N N . GLY A 1 187 ? -33.367 -1.172 3.708 1.00 79.25 187 GLY A N 1
ATOM 1272 C CA . GLY A 1 187 ? -33.804 -2.085 4.769 1.00 79.25 187 GLY A CA 1
ATOM 1273 C C . GLY A 1 187 ? -33.947 -3.555 4.355 1.00 79.25 187 GLY A C 1
ATOM 1274 O O . GLY A 1 187 ? -34.290 -4.375 5.203 1.00 79.25 187 GLY A O 1
ATOM 1275 N N . ALA A 1 188 ? -33.654 -3.924 3.105 1.00 87.44 188 ALA A N 1
ATOM 1276 C CA . ALA A 1 188 ? -33.623 -5.329 2.704 1.00 87.44 188 ALA A CA 1
ATOM 1277 C C . ALA A 1 188 ? -32.486 -6.101 3.393 1.00 87.44 188 ALA A C 1
ATOM 1279 O O . ALA A 1 188 ? -31.434 -5.548 3.720 1.00 87.44 188 ALA A O 1
ATOM 1280 N N . THR A 1 189 ? -32.697 -7.401 3.586 1.00 90.69 189 THR A N 1
ATOM 1281 C CA . THR A 1 189 ? -31.635 -8.329 3.977 1.00 90.69 189 THR A CA 1
ATOM 1282 C C . THR A 1 189 ? -30.705 -8.579 2.790 1.00 90.69 189 THR A C 1
ATOM 1284 O O . THR A 1 189 ? -31.164 -8.831 1.672 1.00 90.69 189 THR A O 1
ATOM 1287 N N . GLY A 1 190 ? -29.402 -8.514 3.029 1.00 93.12 190 GLY A N 1
ATOM 1288 C CA . GLY A 1 190 ? -28.344 -8.822 2.076 1.00 93.12 190 GLY A CA 1
ATOM 1289 C C . GLY A 1 190 ? -27.432 -9.937 2.569 1.00 93.12 190 GLY A C 1
ATOM 1290 O O . GLY A 1 190 ? -27.662 -10.530 3.622 1.00 93.12 190 GLY A O 1
ATOM 1291 N N . ILE A 1 191 ? -26.388 -10.217 1.794 1.00 92.94 191 ILE A N 1
ATOM 1292 C CA . ILE A 1 191 ? -25.330 -11.162 2.157 1.00 92.94 191 ILE A CA 1
ATOM 1293 C C . ILE A 1 191 ? -24.006 -10.404 2.218 1.00 92.94 191 ILE A C 1
ATOM 1295 O O . ILE A 1 191 ? -23.695 -9.610 1.329 1.00 92.94 191 ILE A O 1
ATOM 1299 N N . CYS A 1 192 ? -23.219 -10.666 3.259 1.00 92.50 192 CYS A N 1
ATOM 1300 C CA . CYS A 1 192 ? -21.874 -10.136 3.402 1.00 92.50 192 CYS A CA 1
ATOM 1301 C C . CYS A 1 192 ? -20.944 -10.769 2.373 1.00 92.50 192 CYS A C 1
ATOM 1303 O O . CYS A 1 192 ? -20.618 -11.956 2.451 1.00 92.50 192 CYS A O 1
ATOM 1305 N N . THR A 1 193 ? -20.483 -9.969 1.422 1.00 89.31 193 THR A N 1
ATOM 1306 C CA . THR A 1 193 ? -19.495 -10.383 0.424 1.00 89.31 193 THR A CA 1
ATOM 1307 C C . THR A 1 193 ? -18.202 -9.609 0.611 1.00 89.31 193 THR A C 1
ATOM 1309 O O . THR A 1 193 ? -18.201 -8.515 1.170 1.00 89.31 193 THR A O 1
ATOM 1312 N N . ILE A 1 194 ? -17.087 -10.171 0.155 1.00 86.38 194 ILE A N 1
ATOM 1313 C CA . ILE A 1 194 ? -15.794 -9.486 0.202 1.00 86.38 194 ILE A CA 1
ATOM 1314 C C . ILE A 1 194 ? -15.872 -8.222 -0.657 1.00 86.38 194 ILE A C 1
ATOM 1316 O O . ILE A 1 194 ? -16.366 -8.286 -1.785 1.00 86.38 194 ILE A O 1
ATOM 1320 N N . LYS A 1 195 ? -15.390 -7.082 -0.140 1.00 83.94 195 LYS A N 1
ATOM 1321 C CA . LYS A 1 195 ? -15.339 -5.843 -0.923 1.00 83.94 195 LYS A CA 1
ATOM 1322 C C . LYS A 1 195 ? -14.578 -6.076 -2.221 1.00 83.94 195 LYS A C 1
ATOM 1324 O O . LYS A 1 195 ? -13.424 -6.510 -2.208 1.00 83.94 195 LYS A O 1
ATOM 1329 N N . THR A 1 196 ? -15.229 -5.759 -3.334 1.00 85.56 196 THR A N 1
ATOM 1330 C CA . THR A 1 196 ? -14.582 -5.746 -4.640 1.00 85.56 196 THR A CA 1
ATOM 1331 C C . THR A 1 196 ? -14.040 -4.359 -4.940 1.00 85.56 196 THR A C 1
ATOM 1333 O O . THR A 1 196 ? -14.814 -3.407 -5.027 1.00 85.56 196 THR A O 1
ATOM 1336 N N . SER A 1 197 ? -12.732 -4.251 -5.137 1.00 83.81 197 SER A N 1
ATOM 1337 C CA . SER A 1 197 ? -12.079 -3.009 -5.546 1.00 83.81 197 SER A CA 1
ATOM 1338 C C . SER A 1 197 ? -12.107 -2.853 -7.067 1.00 83.81 197 SER A C 1
ATOM 1340 O O . SER A 1 197 ? -11.878 -3.808 -7.820 1.00 83.81 197 SER A O 1
ATOM 1342 N N . GLU A 1 198 ? -12.395 -1.634 -7.523 1.00 84.94 198 GLU A N 1
ATOM 1343 C CA . GLU A 1 198 ? -12.258 -1.248 -8.928 1.00 84.94 198 GLU A CA 1
ATOM 1344 C C . GLU A 1 198 ? -10.786 -0.999 -9.289 1.00 84.94 198 GLU A C 1
ATOM 1346 O O . GLU A 1 198 ? -9.894 -1.084 -8.443 1.00 84.94 198 GLU A O 1
ATOM 1351 N N . ALA A 1 199 ? -10.509 -0.715 -10.561 1.00 77.06 199 ALA A N 1
ATOM 1352 C CA . ALA A 1 199 ? -9.151 -0.439 -11.012 1.00 77.06 199 ALA A CA 1
ATOM 1353 C C . ALA A 1 199 ? -8.547 0.766 -10.273 1.00 77.06 199 ALA A C 1
ATOM 1355 O O . ALA A 1 199 ? -9.172 1.818 -10.169 1.00 77.06 199 ALA A O 1
ATOM 1356 N N . GLY A 1 200 ? -7.329 0.598 -9.760 1.00 75.50 200 GLY A N 1
ATOM 1357 C CA . GLY A 1 200 ? -6.656 1.559 -8.886 1.00 75.50 200 GLY A CA 1
ATOM 1358 C C . GLY A 1 200 ? -7.053 1.469 -7.408 1.00 75.50 200 GLY A C 1
ATOM 1359 O O . GLY A 1 200 ? -6.422 2.127 -6.588 1.00 75.50 200 GLY A O 1
ATOM 1360 N N . GLY A 1 201 ? -8.054 0.660 -7.046 1.00 80.81 201 GLY A N 1
ATOM 1361 C CA . GLY A 1 201 ? -8.412 0.403 -5.651 1.00 80.81 201 GLY A CA 1
ATOM 1362 C C . GLY A 1 201 ? -7.417 -0.527 -4.955 1.00 80.81 201 GLY A C 1
ATOM 1363 O O . GLY A 1 201 ? -6.750 -1.334 -5.606 1.00 80.81 201 GLY A O 1
ATOM 1364 N N . GLU A 1 202 ? -7.327 -0.426 -3.629 1.00 81.38 202 GLU A N 1
ATOM 1365 C CA . GLU A 1 202 ? -6.462 -1.286 -2.818 1.00 81.38 202 GLU A CA 1
ATOM 1366 C C . GLU A 1 202 ? -6.952 -2.739 -2.823 1.00 81.38 202 GLU A C 1
ATOM 1368 O O . GLU A 1 202 ? -8.154 -3.017 -2.851 1.00 81.38 202 GLU A O 1
ATOM 1373 N N . CYS A 1 203 ? -6.017 -3.679 -2.786 1.00 87.38 203 CYS A N 1
ATOM 1374 C CA . CYS A 1 203 ? -6.293 -5.109 -2.719 1.00 87.38 203 CYS A CA 1
ATOM 1375 C C . CYS A 1 203 ? -5.201 -5.833 -1.947 1.00 87.38 203 CYS A C 1
ATOM 1377 O O . CYS A 1 203 ? -4.076 -5.349 -1.855 1.00 87.38 203 CYS A O 1
ATOM 1379 N N . GLN A 1 204 ? -5.496 -7.012 -1.404 1.00 83.75 204 GLN A N 1
ATOM 1380 C CA . GLN A 1 204 ? -4.495 -7.760 -0.644 1.00 83.75 204 GLN A CA 1
ATOM 1381 C C . GLN A 1 204 ? -4.768 -9.263 -0.732 1.00 83.75 204 GLN A C 1
ATOM 1383 O O . GLN A 1 204 ? -5.840 -9.724 -0.365 1.00 83.75 204 GLN A O 1
ATOM 1388 N N . GLN A 1 205 ? -3.819 -10.019 -1.299 1.00 62.56 205 GLN A N 1
ATOM 1389 C CA . GLN A 1 205 ? -4.040 -11.429 -1.660 1.00 62.56 205 GLN A CA 1
ATOM 1390 C C . GLN A 1 205 ? -3.827 -12.415 -0.505 1.00 62.56 205 GLN A C 1
ATOM 1392 O O . GLN A 1 205 ? -4.434 -13.480 -0.510 1.00 62.56 205 GLN A O 1
ATOM 1397 N N . ASP A 1 206 ? -3.010 -12.062 0.490 1.00 67.88 206 ASP A N 1
ATOM 1398 C CA . ASP A 1 206 ? -2.535 -13.025 1.496 1.00 67.88 206 ASP A CA 1
ATOM 1399 C C . ASP A 1 206 ? -3.318 -13.008 2.819 1.00 67.88 206 ASP A C 1
ATOM 1401 O O . ASP A 1 206 ? -2.980 -13.747 3.743 1.00 67.88 206 ASP A O 1
ATOM 1405 N N . PHE A 1 207 ? -4.356 -12.174 2.943 1.00 67.12 207 PHE A N 1
ATOM 1406 C CA . PHE A 1 207 ? -5.100 -12.016 4.195 1.00 67.12 207 PHE A CA 1
ATOM 1407 C C . PHE A 1 207 ? -6.579 -12.392 4.028 1.00 67.12 207 PHE A C 1
ATOM 1409 O O . PHE A 1 207 ? -7.233 -11.941 3.082 1.00 67.12 207 PHE A O 1
ATOM 1416 N N . PRO A 1 208 ? -7.143 -13.201 4.948 1.00 65.25 208 PRO A N 1
ATOM 1417 C CA . PRO A 1 208 ? -8.570 -13.491 4.942 1.00 65.25 208 PRO A CA 1
ATOM 1418 C C . PRO A 1 208 ? -9.364 -12.189 5.122 1.00 65.25 208 PRO A C 1
ATOM 1420 O O . PRO A 1 208 ? -9.049 -11.383 5.996 1.00 65.25 208 PRO A O 1
ATOM 1423 N N . ASN A 1 209 ? -10.401 -12.001 4.299 1.00 64.88 209 ASN A N 1
ATOM 1424 C CA . ASN A 1 209 ? -11.281 -10.820 4.254 1.00 64.88 209 ASN A CA 1
ATOM 1425 C C . ASN A 1 209 ? -10.665 -9.532 3.679 1.00 64.88 209 ASN A C 1
ATOM 1427 O O . ASN A 1 209 ? -11.246 -8.459 3.828 1.00 64.88 209 ASN A O 1
ATOM 1431 N N . SER A 1 210 ? -9.520 -9.599 3.006 1.00 73.62 210 SER A N 1
ATOM 1432 C CA . SER A 1 210 ? -8.998 -8.450 2.267 1.00 73.62 210 SER A CA 1
ATOM 1433 C C . SER A 1 210 ? -9.788 -8.162 0.991 1.00 73.62 210 SER A C 1
ATOM 1435 O O . SER A 1 210 ? -10.363 -9.067 0.391 1.00 73.62 210 SER A O 1
ATOM 1437 N N . ALA A 1 211 ? -9.797 -6.895 0.561 1.00 77.06 211 ALA A N 1
ATOM 1438 C CA . ALA A 1 211 ? -10.455 -6.490 -0.675 1.00 77.06 211 ALA A CA 1
ATOM 1439 C C . ALA A 1 211 ? -9.891 -7.267 -1.877 1.00 77.06 211 ALA A C 1
ATOM 1441 O O . ALA A 1 211 ? -8.673 -7.368 -2.066 1.00 77.06 211 ALA A O 1
ATOM 1442 N N . VAL A 1 212 ? -10.796 -7.815 -2.686 1.00 86.25 212 VAL A N 1
ATOM 1443 C CA . VAL A 1 212 ? -10.471 -8.586 -3.891 1.00 86.25 212 VAL A CA 1
ATOM 1444 C C . VAL A 1 212 ? -10.733 -7.707 -5.102 1.00 86.25 212 VAL A C 1
ATOM 1446 O O . VAL A 1 212 ? -11.643 -6.885 -5.110 1.00 86.25 212 VAL A O 1
ATOM 1449 N N . CYS A 1 213 ? -9.940 -7.853 -6.152 1.00 86.19 213 CYS A N 1
ATOM 1450 C CA . CYS A 1 213 ? -10.179 -7.091 -7.365 1.00 86.19 213 CYS A CA 1
ATOM 1451 C C . CYS A 1 213 ? -11.412 -7.600 -8.113 1.00 86.19 213 CYS A C 1
ATOM 1453 O O . CYS A 1 213 ? -11.678 -8.801 -8.157 1.00 86.19 213 CYS A O 1
ATOM 1455 N N . LYS A 1 214 ? -12.174 -6.678 -8.711 1.00 84.88 214 LYS A N 1
ATOM 1456 C CA . LYS A 1 214 ? -13.311 -7.016 -9.580 1.00 84.88 214 LYS A CA 1
ATOM 1457 C C . LYS A 1 214 ? -12.873 -7.985 -10.690 1.00 84.88 214 LYS A C 1
ATOM 1459 O O . LYS A 1 214 ? -11.724 -7.954 -11.125 1.00 84.88 214 LYS A O 1
ATOM 1464 N N . ALA A 1 215 ? -13.781 -8.836 -11.169 1.00 76.31 215 ALA A N 1
ATOM 1465 C CA . ALA A 1 215 ? -13.470 -9.802 -12.225 1.00 76.31 215 ALA A CA 1
ATOM 1466 C C . ALA A 1 215 ? -12.779 -9.130 -13.434 1.00 76.31 215 ALA A C 1
ATOM 1468 O O . ALA A 1 215 ? -13.245 -8.102 -13.923 1.00 76.31 215 ALA A O 1
ATOM 1469 N N . GLY A 1 216 ? -11.661 -9.707 -13.892 1.00 73.50 216 GLY A N 1
ATOM 1470 C CA . GLY A 1 216 ? -10.807 -9.150 -14.955 1.00 73.50 216 GLY A CA 1
ATOM 1471 C C . GLY A 1 216 ? -9.635 -8.288 -14.460 1.00 73.50 216 GLY A C 1
ATOM 1472 O O . GLY A 1 216 ? -8.739 -7.959 -15.242 1.00 73.50 216 GLY A O 1
ATOM 1473 N N . LEU A 1 217 ? -9.602 -7.965 -13.167 1.00 81.25 217 LEU A N 1
ATOM 1474 C CA . LEU A 1 217 ? -8.497 -7.277 -12.510 1.00 81.25 217 LEU A CA 1
ATOM 1475 C C . LEU A 1 217 ? -7.651 -8.268 -11.696 1.00 81.25 217 LEU A C 1
ATOM 1477 O O . LEU A 1 217 ? -8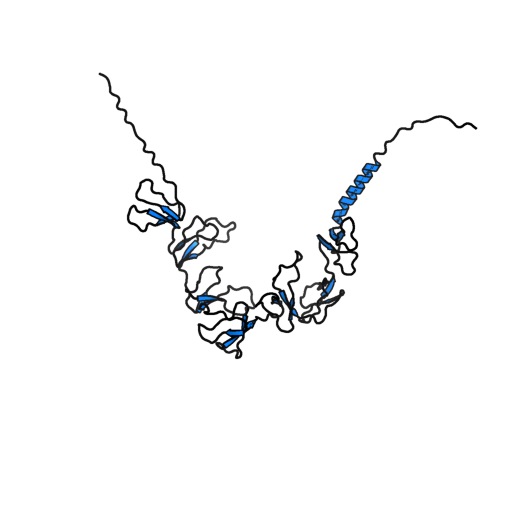.172 -9.185 -11.062 1.00 81.25 217 LEU A O 1
ATOM 1481 N N . ILE A 1 218 ? -6.343 -8.044 -11.673 1.00 83.38 218 ILE A N 1
ATOM 1482 C CA . ILE A 1 218 ? -5.377 -8.715 -10.807 1.00 83.38 218 ILE A CA 1
ATOM 1483 C C . ILE A 1 218 ? -4.918 -7.760 -9.711 1.00 83.38 218 ILE A C 1
ATOM 1485 O O . ILE A 1 218 ? -4.805 -6.552 -9.921 1.00 83.38 218 ILE A O 1
ATOM 1489 N N . CYS A 1 219 ? -4.633 -8.305 -8.532 1.00 85.44 219 CYS A N 1
ATOM 1490 C CA . CYS A 1 219 ? -4.031 -7.528 -7.462 1.00 85.44 219 CYS A CA 1
ATOM 1491 C C . CYS A 1 219 ? -2.520 -7.466 -7.675 1.00 85.44 219 CYS A C 1
ATOM 1493 O O . CYS A 1 219 ? -1.832 -8.475 -7.526 1.00 85.44 219 CYS A O 1
ATOM 1495 N N . VAL A 1 220 ? -2.009 -6.298 -8.052 1.00 82.81 220 VAL A N 1
ATOM 1496 C CA . VAL A 1 220 ? -0.579 -6.087 -8.279 1.00 82.81 220 VAL A CA 1
ATOM 1497 C C . VAL A 1 220 ? 0.029 -5.520 -6.995 1.00 82.81 220 VAL A C 1
ATOM 1499 O O . VAL A 1 220 ? -0.446 -4.488 -6.516 1.00 82.81 220 VAL A O 1
ATOM 1502 N N . PRO A 1 221 ? 1.067 -6.154 -6.416 1.00 79.19 221 PRO A N 1
ATOM 1503 C CA . PRO A 1 221 ? 1.773 -5.602 -5.264 1.00 79.19 221 PRO A CA 1
ATOM 1504 C C . PRO A 1 221 ? 2.279 -4.189 -5.575 1.00 79.19 221 PRO A C 1
ATOM 1506 O O . PRO A 1 221 ? 2.609 -3.907 -6.732 1.00 79.19 221 PRO A O 1
ATOM 1509 N N . PRO A 1 222 ? 2.400 -3.301 -4.576 1.00 72.25 222 PRO A N 1
ATOM 1510 C CA . PRO A 1 222 ? 2.906 -1.961 -4.821 1.00 72.25 222 PRO A CA 1
ATOM 1511 C C . PRO A 1 222 ? 4.295 -2.069 -5.460 1.00 72.25 222 PRO A C 1
ATOM 1513 O O . PRO A 1 222 ? 5.181 -2.768 -4.956 1.00 72.25 222 PRO A O 1
ATOM 1516 N N . THR A 1 223 ? 4.485 -1.409 -6.607 1.00 60.53 223 THR A N 1
ATOM 1517 C CA . THR A 1 223 ? 5.792 -1.330 -7.265 1.00 60.53 223 THR A CA 1
ATOM 1518 C C . THR A 1 223 ? 6.786 -0.774 -6.257 1.00 60.53 223 THR A C 1
ATOM 1520 O O . THR A 1 223 ? 6.601 0.342 -5.773 1.00 60.53 223 THR A O 1
ATOM 1523 N N . ARG A 1 224 ? 7.793 -1.585 -5.902 1.00 56.88 224 ARG A N 1
ATOM 1524 C CA . ARG A 1 224 ? 8.763 -1.285 -4.840 1.00 56.88 224 ARG A CA 1
ATOM 1525 C C . ARG A 1 224 ? 9.227 0.178 -4.916 1.00 56.88 224 ARG A C 1
ATOM 1527 O O . ARG A 1 224 ? 9.686 0.588 -5.986 1.00 56.88 224 ARG A O 1
ATOM 1534 N N . PRO A 1 225 ? 9.191 0.939 -3.810 1.00 45.44 225 PRO A N 1
ATOM 1535 C CA . PRO A 1 225 ? 9.980 2.159 -3.709 1.00 45.44 225 PRO A CA 1
ATOM 1536 C C . PRO A 1 225 ? 11.457 1.830 -3.969 1.00 45.44 225 PRO A C 1
ATOM 1538 O O . PRO A 1 225 ? 11.891 0.698 -3.753 1.00 45.44 225 PRO A O 1
ATOM 1541 N N . ALA A 1 226 ? 12.267 2.820 -4.349 1.00 46.31 226 ALA A N 1
ATOM 1542 C CA . ALA A 1 226 ? 13.720 2.668 -4.526 1.00 46.31 226 ALA A CA 1
ATOM 1543 C C . ALA A 1 226 ? 14.472 2.170 -3.261 1.00 46.31 226 ALA A C 1
ATOM 1545 O O . ALA A 1 226 ? 15.680 1.951 -3.300 1.00 46.31 226 ALA A O 1
ATOM 1546 N N . VAL A 1 227 ? 13.766 1.978 -2.142 1.00 42.94 227 VAL A N 1
ATOM 1547 C CA . VAL A 1 227 ? 14.289 1.657 -0.816 1.00 42.94 227 VAL A CA 1
ATOM 1548 C C . VAL A 1 227 ? 13.754 0.289 -0.362 1.00 42.94 227 VAL A C 1
ATOM 1550 O O . VAL A 1 227 ? 12.878 0.192 0.489 1.00 42.94 227 VAL A O 1
ATOM 1553 N N . GLY A 1 228 ? 14.290 -0.786 -0.945 1.00 48.69 228 GLY A N 1
ATOM 1554 C CA . GLY A 1 228 ? 14.169 -2.150 -0.409 1.00 48.69 228 GLY A CA 1
ATOM 1555 C C . GLY A 1 228 ? 12.932 -2.976 -0.820 1.00 48.69 228 GLY A C 1
ATOM 1556 O O . GLY A 1 228 ? 12.051 -2.513 -1.547 1.00 48.69 228 GLY A O 1
ATOM 1557 N N . PRO A 1 229 ? 12.897 -4.267 -0.431 1.00 56.84 229 PRO A N 1
ATOM 1558 C CA . PRO A 1 229 ? 11.744 -5.139 -0.644 1.00 56.84 229 PRO A CA 1
ATOM 1559 C C . PRO A 1 229 ? 10.539 -4.665 0.180 1.00 56.84 229 PRO A C 1
ATOM 1561 O O . PRO A 1 229 ? 10.694 -4.265 1.331 1.00 56.84 229 PRO A O 1
ATOM 1564 N N . ALA A 1 230 ? 9.339 -4.726 -0.407 1.00 58.16 230 ALA A N 1
ATOM 1565 C CA . ALA A 1 230 ? 8.108 -4.406 0.309 1.00 58.16 230 ALA A CA 1
ATOM 1566 C C . ALA A 1 230 ? 7.935 -5.353 1.516 1.00 58.16 230 ALA A C 1
ATOM 1568 O O . ALA A 1 230 ? 8.219 -6.549 1.381 1.00 58.16 230 ALA A O 1
ATOM 1569 N N . PRO A 1 231 ? 7.489 -4.847 2.680 1.00 65.62 231 PRO A N 1
ATOM 1570 C CA . PRO A 1 231 ? 7.170 -5.697 3.819 1.00 65.62 231 PRO A CA 1
ATOM 1571 C C . PRO A 1 231 ? 6.069 -6.696 3.439 1.00 65.62 231 PRO A C 1
ATOM 1573 O O . PRO A 1 231 ? 5.175 -6.380 2.649 1.00 65.62 231 PRO A O 1
ATOM 1576 N N . ALA A 1 232 ? 6.142 -7.909 3.993 1.00 65.25 232 ALA A N 1
ATOM 1577 C CA . ALA A 1 232 ? 5.102 -8.915 3.807 1.00 65.25 232 ALA A CA 1
ATOM 1578 C C . ALA A 1 232 ? 3.751 -8.345 4.272 1.00 65.25 232 ALA A C 1
ATOM 1580 O O . ALA A 1 232 ? 3.642 -7.857 5.395 1.00 65.25 232 ALA A O 1
ATOM 1581 N N . GLY A 1 233 ? 2.743 -8.376 3.396 1.00 69.69 233 GLY A N 1
ATOM 1582 C CA . GLY A 1 233 ? 1.415 -7.827 3.679 1.00 69.69 233 GLY A CA 1
ATOM 1583 C C . GLY A 1 233 ? 1.218 -6.338 3.384 1.00 69.69 233 GLY A C 1
ATOM 1584 O O . GLY A 1 233 ? 0.297 -5.738 3.932 1.00 69.69 233 GLY A O 1
ATOM 1585 N N . ALA A 1 234 ? 2.039 -5.721 2.532 1.00 74.25 234 ALA A N 1
ATOM 1586 C CA . ALA A 1 234 ? 1.704 -4.406 1.987 1.00 74.25 234 ALA A CA 1
ATOM 1587 C C . ALA A 1 234 ? 0.480 -4.496 1.041 1.00 74.25 234 ALA A C 1
ATOM 1589 O O . ALA A 1 234 ? 0.436 -5.417 0.217 1.00 74.25 234 ALA A O 1
ATOM 1590 N N . PRO A 1 235 ? -0.486 -3.560 1.117 1.00 79.38 235 PRO A N 1
ATOM 1591 C CA . PRO A 1 235 ? -1.634 -3.542 0.215 1.00 79.38 235 PRO A CA 1
ATOM 1592 C C . PRO A 1 235 ? -1.174 -3.290 -1.229 1.00 79.38 235 PRO A C 1
ATOM 1594 O O . PRO A 1 235 ? -0.371 -2.396 -1.501 1.00 79.38 235 PRO A O 1
ATOM 1597 N N . GLY A 1 236 ? -1.658 -4.119 -2.151 1.00 84.44 236 GLY A N 1
ATOM 1598 C CA . GLY A 1 236 ? -1.522 -3.954 -3.595 1.00 84.44 236 GLY A CA 1
ATOM 1599 C C . GLY A 1 236 ? -2.596 -3.043 -4.183 1.00 84.44 236 GLY A C 1
ATOM 1600 O O . GLY A 1 236 ? -3.451 -2.518 -3.474 1.00 84.44 236 GLY A O 1
ATOM 1601 N N . MET A 1 237 ? -2.563 -2.878 -5.504 1.00 83.31 237 MET A N 1
ATOM 1602 C CA . MET A 1 237 ? -3.598 -2.187 -6.273 1.00 83.31 237 MET A CA 1
ATOM 1603 C C . MET A 1 237 ? -4.186 -3.095 -7.346 1.00 83.31 237 MET A C 1
ATOM 1605 O O . MET A 1 237 ? -3.467 -3.826 -8.030 1.00 83.31 237 MET A O 1
ATOM 1609 N N . CYS A 1 238 ? -5.497 -3.003 -7.537 1.00 83.50 238 CYS A N 1
ATOM 1610 C CA . CYS A 1 238 ? -6.183 -3.689 -8.617 1.00 83.50 238 CYS A CA 1
ATOM 1611 C C . CYS A 1 238 ? -5.827 -3.066 -9.960 1.00 83.50 238 CYS A C 1
ATOM 1613 O O . CYS A 1 238 ? -6.113 -1.897 -10.214 1.00 83.50 238 CYS A O 1
ATOM 1615 N N . GLN A 1 239 ? -5.233 -3.858 -10.840 1.00 82.25 239 GLN A N 1
ATOM 1616 C CA . GLN A 1 239 ? -4.917 -3.463 -12.207 1.00 82.25 239 GLN A CA 1
ATOM 1617 C C . GLN A 1 239 ? -5.530 -4.467 -13.166 1.00 82.25 239 GLN A C 1
ATOM 1619 O O . GLN A 1 239 ? -5.745 -5.623 -12.817 1.00 82.25 239 GLN A O 1
ATOM 1624 N N . PHE A 1 240 ? -5.834 -4.043 -14.383 1.00 76.19 240 PHE A N 1
ATOM 1625 C CA . PHE A 1 240 ? -6.261 -4.986 -15.407 1.00 76.19 240 PHE A CA 1
ATOM 1626 C C . PHE A 1 240 ? -5.126 -5.945 -15.712 1.00 76.19 240 PHE A C 1
ATOM 1628 O O . PHE A 1 240 ? -3.961 -5.549 -15.728 1.00 76.19 240 PHE A O 1
ATOM 1635 N N . THR A 1 241 ? -5.477 -7.205 -15.952 1.00 68.19 241 THR A N 1
ATOM 1636 C CA . THR A 1 241 ? -4.515 -8.157 -16.505 1.00 68.19 241 THR A CA 1
ATOM 1637 C C . THR A 1 241 ? -4.129 -7.620 -17.881 1.00 68.19 241 THR A C 1
ATOM 1639 O O . THR A 1 241 ? -5.010 -7.533 -18.738 1.00 68.19 241 THR A O 1
ATOM 1642 N N . PRO A 1 242 ? -2.879 -7.187 -18.109 1.00 67.25 242 PRO A N 1
ATOM 1643 C CA . PRO A 1 242 ? -2.504 -6.728 -19.431 1.00 67.25 242 PRO A CA 1
ATOM 1644 C C . PRO A 1 242 ? -2.625 -7.913 -20.386 1.00 67.25 242 PRO A C 1
ATOM 1646 O O . PRO A 1 242 ? -2.061 -8.975 -20.127 1.00 67.25 242 PRO A O 1
ATOM 1649 N N . ASP A 1 243 ? -3.329 -7.730 -21.503 1.00 65.12 243 ASP A N 1
ATOM 1650 C CA . ASP A 1 243 ? -3.466 -8.770 -22.534 1.00 65.12 243 ASP A CA 1
ATOM 1651 C C . ASP A 1 243 ? -2.097 -9.212 -23.075 1.00 65.12 243 ASP A C 1
ATOM 1653 O O . ASP A 1 243 ? -1.934 -10.306 -23.619 1.00 65.12 243 ASP A O 1
ATOM 1657 N N . LYS A 1 244 ? -1.091 -8.338 -22.945 1.00 71.88 244 LYS A N 1
ATOM 1658 C CA . LYS A 1 244 ? 0.260 -8.576 -23.425 1.00 71.88 244 LYS A CA 1
ATOM 1659 C C . LYS A 1 244 ? 1.282 -7.772 -22.629 1.00 71.88 244 LYS A C 1
ATOM 1661 O O . LYS A 1 244 ? 1.154 -6.553 -22.499 1.00 71.88 244 LYS A O 1
ATOM 1666 N N . TYR A 1 245 ? 2.327 -8.455 -22.171 1.00 83.44 245 TYR A N 1
ATOM 1667 C CA . TYR A 1 245 ? 3.556 -7.790 -21.757 1.00 83.44 245 TYR A CA 1
ATOM 1668 C C . TYR A 1 245 ? 4.350 -7.379 -22.996 1.00 83.44 245 TYR A C 1
ATOM 1670 O O . TYR A 1 245 ? 4.498 -8.160 -23.940 1.00 83.44 245 TYR A O 1
ATOM 1678 N N . VAL A 1 246 ? 4.815 -6.135 -23.015 1.00 89.44 246 VAL A N 1
ATOM 1679 C CA . VAL A 1 246 ? 5.572 -5.567 -24.135 1.00 89.44 246 VAL A CA 1
ATOM 1680 C C . VAL A 1 246 ? 7.068 -5.518 -23.808 1.00 89.44 246 VAL A C 1
ATOM 1682 O O . VAL A 1 246 ? 7.436 -5.061 -22.720 1.00 89.44 246 VAL A O 1
ATOM 1685 N N . PRO A 1 247 ? 7.938 -5.961 -24.738 1.00 89.75 247 PRO A N 1
ATOM 1686 C CA . PRO A 1 247 ? 9.383 -5.916 -24.553 1.00 89.75 247 PRO A CA 1
ATOM 1687 C C . PRO A 1 247 ? 9.911 -4.477 -24.654 1.00 89.75 247 PRO A C 1
ATOM 1689 O O . PRO A 1 247 ? 9.172 -3.534 -24.951 1.00 89.75 247 PRO A O 1
ATOM 1692 N N . VAL A 1 248 ? 11.219 -4.303 -24.441 1.00 88.81 248 VAL A N 1
ATOM 1693 C CA . VAL A 1 248 ? 11.913 -3.014 -24.625 1.00 88.81 248 VAL A CA 1
ATOM 1694 C C . VAL A 1 248 ? 11.587 -2.417 -25.998 1.00 88.81 248 VAL A C 1
ATOM 1696 O O . VAL A 1 248 ? 11.673 -3.100 -27.016 1.00 88.81 248 VAL A O 1
ATOM 1699 N N . GLY A 1 249 ? 11.233 -1.134 -26.023 1.00 88.38 249 GLY A N 1
ATOM 1700 C CA . GLY A 1 249 ? 10.815 -0.407 -27.221 1.00 88.38 249 GLY A CA 1
ATOM 1701 C C . GLY A 1 249 ? 9.332 -0.566 -27.572 1.00 88.38 249 GLY A C 1
ATOM 1702 O O . GLY A 1 249 ? 8.847 0.141 -28.451 1.00 88.38 249 GLY A O 1
ATOM 1703 N N . GLY A 1 250 ? 8.598 -1.454 -26.895 1.00 90.69 250 GLY A N 1
ATOM 1704 C CA . GLY A 1 250 ? 7.156 -1.599 -27.068 1.00 90.69 250 GLY A CA 1
ATOM 1705 C C . GLY A 1 250 ? 6.373 -0.423 -26.481 1.00 90.69 250 GLY A C 1
ATOM 1706 O O . GLY A 1 250 ? 6.812 0.210 -25.521 1.00 90.69 250 GLY A O 1
ATOM 1707 N N . ALA A 1 251 ? 5.205 -0.133 -27.056 1.00 89.19 251 ALA A N 1
ATOM 1708 C CA . ALA A 1 251 ? 4.298 0.884 -26.534 1.00 89.19 251 ALA A CA 1
ATOM 1709 C C . ALA A 1 251 ? 3.611 0.386 -25.257 1.00 89.19 251 ALA A C 1
ATOM 1711 O O . ALA A 1 251 ? 3.133 -0.746 -25.223 1.00 89.19 251 ALA A O 1
ATOM 1712 N N . CYS A 1 252 ? 3.536 1.235 -24.238 1.00 90.00 252 CYS A N 1
ATOM 1713 C CA . CYS A 1 252 ? 2.929 0.932 -22.944 1.00 90.00 252 CYS A CA 1
ATOM 1714 C C . CYS A 1 252 ? 2.014 2.056 -22.469 1.00 90.00 252 CYS A C 1
ATOM 1716 O O . CYS A 1 252 ? 2.122 3.192 -22.928 1.00 90.00 252 CYS A O 1
ATOM 1718 N N . GLY A 1 253 ? 1.125 1.756 -21.525 1.00 84.06 253 GLY A N 1
ATOM 1719 C CA . GLY A 1 253 ? 0.187 2.745 -20.994 1.00 84.06 253 GLY A CA 1
ATOM 1720 C C . GLY A 1 253 ? -0.862 3.201 -22.016 1.00 84.06 253 GLY A C 1
ATOM 1721 O O . GLY A 1 253 ? -1.006 2.633 -23.100 1.00 84.06 253 GLY A O 1
ATOM 1722 N N . GLY A 1 254 ? -1.639 4.211 -21.633 1.00 79.69 254 GLY A N 1
ATOM 1723 C CA . GLY A 1 254 ? -2.813 4.671 -22.369 1.00 79.69 254 GLY A CA 1
ATOM 1724 C C . GLY A 1 254 ? -4.033 4.816 -21.461 1.00 79.69 254 GLY A C 1
ATOM 1725 O O . GLY A 1 254 ? -4.070 4.312 -20.343 1.00 79.69 254 GLY A O 1
ATOM 1726 N N . ALA A 1 255 ? -5.066 5.506 -21.947 1.00 73.69 255 ALA A N 1
ATOM 1727 C CA . ALA A 1 255 ? -6.322 5.667 -21.206 1.00 73.69 255 ALA A CA 1
ATOM 1728 C C . ALA A 1 255 ? -7.130 4.366 -21.064 1.00 73.69 255 ALA A C 1
ATOM 1730 O O . ALA A 1 255 ? -8.145 4.360 -20.367 1.00 73.69 255 ALA A O 1
ATOM 1731 N N . SER A 1 256 ? -6.737 3.302 -21.772 1.00 76.00 256 SER A N 1
ATOM 1732 C CA . SER A 1 256 ? -7.481 2.051 -21.745 1.00 76.00 256 SER A CA 1
ATOM 1733 C C . SER A 1 256 ? -7.121 1.244 -20.500 1.00 76.00 256 SER A C 1
ATOM 1735 O O . SER A 1 256 ? -5.935 1.108 -20.190 1.00 76.00 256 SER A O 1
ATOM 1737 N N . PRO A 1 257 ? -8.103 0.628 -19.834 1.00 64.31 257 PRO A N 1
ATOM 1738 C CA . PRO A 1 257 ? -7.843 -0.388 -18.827 1.00 64.31 257 PRO A CA 1
ATOM 1739 C C . PRO A 1 257 ? -6.958 -1.533 -19.345 1.00 64.31 257 PRO A C 1
ATOM 1741 O O . PRO A 1 257 ? -6.092 -2.007 -18.629 1.00 64.31 257 PRO A O 1
ATOM 1744 N N . THR A 1 258 ? -7.091 -1.915 -20.614 1.00 73.81 258 THR A N 1
ATOM 1745 C CA . THR A 1 258 ? -6.306 -2.983 -21.262 1.00 73.81 258 THR A CA 1
ATOM 1746 C C . THR A 1 258 ? -4.970 -2.506 -21.833 1.00 73.81 258 THR A C 1
ATOM 1748 O O . THR A 1 258 ? -4.393 -3.145 -22.714 1.00 73.81 258 THR A O 1
ATOM 1751 N N . SER A 1 259 ? -4.488 -1.341 -21.399 1.00 80.25 259 SER A N 1
ATOM 1752 C CA . SER A 1 259 ? -3.256 -0.786 -21.947 1.00 80.25 259 SER A CA 1
ATOM 1753 C C . SER A 1 259 ? -2.075 -1.738 -21.709 1.00 80.25 259 SER A C 1
ATOM 1755 O O . SER A 1 259 ? -1.928 -2.261 -20.602 1.00 80.25 259 SER A O 1
ATOM 1757 N N . PRO A 1 260 ? -1.223 -1.969 -22.722 1.00 82.44 260 PRO A N 1
ATOM 1758 C CA . PRO A 1 260 ? -0.077 -2.862 -22.605 1.00 82.44 260 PRO A CA 1
ATOM 1759 C C . PRO A 1 260 ? 0.874 -2.402 -21.492 1.00 82.44 260 PRO A C 1
ATOM 1761 O O . PRO A 1 260 ? 1.125 -1.206 -21.310 1.00 82.44 260 PRO A O 1
ATOM 1764 N N . VAL A 1 261 ? 1.407 -3.369 -20.747 1.00 87.12 261 VAL A N 1
ATOM 1765 C CA . VAL A 1 261 ? 2.323 -3.143 -19.619 1.00 87.12 261 VAL A CA 1
ATOM 1766 C C . VAL A 1 261 ? 3.695 -3.687 -19.984 1.00 87.12 261 VAL A C 1
ATOM 1768 O O . VAL A 1 261 ? 3.809 -4.721 -20.641 1.00 87.12 261 VAL A O 1
ATOM 1771 N N . CYS A 1 262 ? 4.753 -2.992 -19.578 1.00 87.69 262 CYS A N 1
ATOM 1772 C CA . CYS A 1 262 ? 6.111 -3.436 -19.859 1.00 87.69 262 CYS A CA 1
ATOM 1773 C C . CYS A 1 262 ? 6.450 -4.747 -19.146 1.00 87.69 262 CYS A C 1
ATOM 1775 O O . CYS A 1 262 ? 5.983 -5.004 -18.037 1.00 87.69 262 CYS A O 1
ATOM 1777 N N . GLU A 1 263 ? 7.277 -5.574 -19.785 1.00 87.00 263 GLU A N 1
ATOM 1778 C CA . GLU A 1 263 ? 7.861 -6.757 -19.151 1.00 87.00 263 GLU A CA 1
ATOM 1779 C C . GLU A 1 263 ? 8.597 -6.404 -17.844 1.00 87.00 263 GLU A C 1
ATOM 1781 O O . GLU A 1 263 ? 9.032 -5.271 -17.621 1.00 87.00 263 GLU A O 1
ATOM 1786 N N . SER A 1 264 ? 8.742 -7.392 -16.958 1.00 79.50 264 SER A N 1
ATOM 1787 C CA . SER A 1 264 ? 9.400 -7.206 -15.661 1.00 79.50 264 SER A CA 1
ATOM 1788 C C . SER A 1 264 ? 10.807 -6.608 -15.816 1.00 79.50 264 SER A C 1
ATOM 1790 O O . SER A 1 264 ? 11.620 -7.101 -16.596 1.00 79.50 264 SER A O 1
ATOM 1792 N N . GLY A 1 265 ? 11.099 -5.548 -15.054 1.00 74.44 265 GLY A N 1
ATOM 1793 C CA . GLY A 1 265 ? 12.378 -4.823 -15.105 1.00 74.44 265 GLY A CA 1
ATOM 1794 C C . GLY A 1 265 ? 12.417 -3.641 -16.082 1.00 74.44 265 GLY A C 1
ATOM 1795 O O . GLY A 1 265 ? 13.457 -2.990 -16.213 1.00 74.44 265 GLY A O 1
ATOM 1796 N N . LEU A 1 266 ? 11.301 -3.342 -16.745 1.00 84.50 266 LEU A N 1
ATOM 1797 C CA . LEU A 1 266 ? 11.144 -2.188 -17.622 1.00 84.50 266 LEU A CA 1
ATOM 1798 C C . LEU A 1 266 ? 10.237 -1.133 -16.981 1.00 84.50 266 LEU A C 1
ATOM 1800 O O . LEU A 1 266 ? 9.292 -1.462 -16.267 1.00 84.50 266 LEU A O 1
ATOM 1804 N N . ASP A 1 267 ? 10.510 0.133 -17.276 1.00 85.69 267 ASP A N 1
ATOM 1805 C CA . ASP A 1 267 ? 9.665 1.266 -16.913 1.00 85.69 267 ASP A CA 1
ATOM 1806 C C . ASP A 1 267 ? 8.991 1.832 -18.167 1.00 85.69 267 ASP A C 1
ATOM 1808 O O . ASP A 1 267 ? 9.589 1.888 -19.245 1.00 85.69 267 ASP A O 1
ATOM 1812 N N . CYS A 1 268 ? 7.736 2.260 -18.027 1.00 88.94 268 CYS A N 1
ATOM 1813 C CA . CYS A 1 268 ? 7.003 2.917 -19.102 1.00 88.94 268 CYS A CA 1
ATOM 1814 C C . CYS A 1 268 ? 7.321 4.418 -19.112 1.00 88.94 268 CYS A C 1
ATOM 1816 O O . CYS A 1 268 ? 6.805 5.170 -18.284 1.00 88.94 268 CYS A O 1
ATOM 1818 N N . LEU A 1 269 ? 8.170 4.868 -20.039 1.00 88.88 269 LEU A N 1
ATOM 1819 C CA . LEU A 1 269 ? 8.487 6.287 -20.201 1.00 88.88 269 LEU A CA 1
ATOM 1820 C C . LEU A 1 269 ? 7.431 6.967 -21.072 1.00 88.88 269 LEU A C 1
ATOM 1822 O O . LEU A 1 269 ? 7.365 6.737 -22.280 1.00 88.88 269 LEU A O 1
ATOM 1826 N N . VAL A 1 270 ? 6.627 7.836 -20.461 1.00 89.88 270 VAL A N 1
ATOM 1827 C CA . VAL A 1 270 ? 5.684 8.705 -21.176 1.00 89.88 270 VAL A CA 1
ATOM 1828 C C . VAL A 1 270 ? 6.395 10.018 -21.523 1.00 89.88 270 VAL A C 1
ATOM 1830 O O . VAL A 1 270 ? 6.871 10.696 -20.607 1.00 89.88 270 VAL A O 1
ATOM 1833 N N . PRO A 1 271 ? 6.507 10.396 -22.811 1.00 82.88 271 PRO A N 1
ATOM 1834 C CA . PRO A 1 271 ? 7.165 11.638 -23.193 1.00 82.88 271 PRO A CA 1
ATOM 1835 C C . PRO A 1 271 ? 6.389 12.852 -22.651 1.00 82.88 271 PRO A C 1
ATOM 1837 O O . PRO A 1 271 ? 5.156 12.850 -22.666 1.00 82.88 271 PRO A O 1
ATOM 1840 N N . PRO A 1 272 ? 7.081 13.903 -22.173 1.00 82.69 272 PRO A N 1
ATOM 1841 C CA . PRO A 1 272 ? 6.424 15.124 -21.735 1.00 82.69 272 PRO A CA 1
ATOM 1842 C C . PRO A 1 272 ? 5.700 15.815 -22.908 1.00 82.69 272 PRO A C 1
ATOM 1844 O O . PRO A 1 272 ? 6.213 15.806 -24.030 1.00 82.69 272 PRO A O 1
ATOM 1847 N N . PRO A 1 273 ? 4.544 16.461 -22.665 1.00 83.00 273 PRO A N 1
ATOM 1848 C CA . PRO A 1 273 ? 3.914 16.687 -21.359 1.00 83.00 273 PRO A CA 1
ATOM 1849 C C . PRO A 1 273 ? 3.283 15.415 -20.766 1.00 83.00 273 PRO A C 1
ATOM 1851 O O . PRO A 1 273 ? 2.599 14.674 -21.467 1.00 83.00 273 PRO A O 1
ATOM 1854 N N . PHE A 1 274 ? 3.496 15.176 -19.464 1.00 75.31 274 PHE A N 1
ATOM 1855 C CA . PHE A 1 274 ? 2.968 13.996 -18.769 1.00 75.31 274 PHE A CA 1
ATOM 1856 C C . PHE A 1 274 ? 1.439 13.972 -18.838 1.00 75.31 274 PHE A C 1
ATOM 1858 O O . PHE A 1 274 ? 0.753 14.724 -18.147 1.00 75.31 274 PHE A O 1
ATOM 1865 N N . ASN A 1 275 ? 0.907 13.083 -19.670 1.00 79.81 275 ASN A N 1
ATOM 1866 C CA . ASN A 1 275 ? -0.512 12.800 -19.760 1.00 79.81 275 ASN A CA 1
ATOM 1867 C C . ASN A 1 275 ? -0.703 11.315 -19.461 1.00 79.81 275 ASN A C 1
ATOM 1869 O O . ASN A 1 275 ? -0.250 10.471 -20.224 1.00 79.81 275 ASN A O 1
ATOM 1873 N N . TYR A 1 276 ? -1.386 10.990 -18.364 1.00 67.19 276 TYR A N 1
ATOM 1874 C CA . TYR A 1 276 ? -1.659 9.604 -17.959 1.00 67.19 276 TYR A CA 1
ATOM 1875 C C . TYR A 1 276 ? -2.484 8.822 -18.999 1.00 67.19 276 TYR A C 1
ATOM 1877 O O . TYR A 1 276 ? -2.556 7.600 -18.941 1.00 67.19 276 TYR A O 1
ATOM 1885 N N . LYS A 1 277 ? -3.099 9.519 -19.966 1.00 79.06 277 LYS A N 1
ATOM 1886 C CA . LYS A 1 277 ? -3.794 8.928 -21.116 1.00 79.06 277 LYS A CA 1
ATOM 1887 C C . LYS A 1 277 ? -2.888 8.673 -22.324 1.00 79.06 277 LYS A C 1
ATOM 1889 O O . LYS A 1 277 ? -3.332 8.008 -23.258 1.00 79.06 277 LYS A O 1
ATOM 1894 N N . ALA A 1 278 ? -1.675 9.225 -22.347 1.00 83.62 278 ALA A N 1
ATOM 1895 C CA . ALA A 1 278 ? -0.738 9.053 -23.449 1.00 83.62 278 ALA A CA 1
ATOM 1896 C C . ALA A 1 278 ? -0.034 7.694 -23.372 1.00 83.62 278 ALA A C 1
ATOM 1898 O O . ALA A 1 278 ? 0.199 7.150 -22.294 1.00 83.62 278 ALA A O 1
ATOM 1899 N N . GLN A 1 279 ? 0.307 7.163 -24.543 1.00 89.12 279 GLN A N 1
ATOM 1900 C CA . GLN A 1 279 ? 1.146 5.977 -24.655 1.00 89.12 279 GLN A CA 1
ATOM 1901 C C . GLN A 1 279 ? 2.608 6.370 -24.419 1.00 89.12 279 GLN A C 1
ATOM 1903 O O . GLN A 1 279 ? 3.090 7.370 -24.955 1.00 89.12 279 GLN A O 1
ATOM 1908 N N . GLY A 1 280 ? 3.296 5.588 -23.599 1.00 91.06 280 GLY A N 1
ATOM 1909 C CA . GLY A 1 280 ? 4.736 5.634 -23.404 1.00 91.06 280 GLY A CA 1
ATOM 1910 C C . GLY A 1 280 ? 5.453 4.521 -24.159 1.00 91.06 280 GLY A C 1
ATOM 1911 O O . GLY A 1 280 ? 4.850 3.757 -24.915 1.00 91.06 280 GLY A O 1
ATOM 1912 N N . ILE A 1 281 ? 6.759 4.424 -23.931 1.00 91.00 281 ILE A N 1
ATOM 1913 C CA . ILE A 1 281 ? 7.618 3.372 -24.476 1.00 91.00 281 ILE A CA 1
ATOM 1914 C C . ILE A 1 281 ? 8.285 2.635 -23.318 1.00 91.00 281 ILE A C 1
ATOM 1916 O O . ILE A 1 281 ? 8.795 3.257 -22.386 1.00 91.00 281 ILE A O 1
ATOM 1920 N N . CYS A 1 282 ? 8.304 1.308 -23.386 1.00 91.31 282 CYS A N 1
ATOM 1921 C CA . CYS A 1 282 ? 9.006 0.473 -22.428 1.00 91.31 282 CYS A CA 1
ATOM 1922 C C . CYS A 1 282 ? 10.509 0.634 -22.584 1.00 91.31 282 CYS A C 1
ATOM 1924 O O . CYS A 1 282 ? 11.100 0.223 -23.583 1.00 91.31 282 CYS A O 1
ATOM 1926 N N . THR A 1 283 ? 11.149 1.185 -21.569 1.00 88.25 283 THR A N 1
ATOM 1927 C CA . THR A 1 283 ? 12.602 1.305 -21.501 1.00 88.25 283 THR A CA 1
ATOM 1928 C C . THR A 1 283 ? 13.129 0.530 -20.317 1.00 88.25 283 THR A C 1
ATOM 1930 O O . THR A 1 283 ? 12.405 0.254 -19.364 1.00 88.25 283 THR A O 1
ATOM 1933 N N . ARG A 1 284 ? 14.409 0.165 -20.351 1.00 83.69 284 ARG A N 1
ATOM 1934 C CA . ARG A 1 284 ? 15.027 -0.468 -19.187 1.00 83.69 284 ARG A CA 1
ATOM 1935 C C . ARG A 1 284 ? 15.027 0.493 -18.017 1.00 83.69 284 ARG A C 1
ATOM 1937 O O . ARG A 1 284 ? 15.355 1.663 -18.195 1.00 83.69 284 ARG A O 1
ATOM 1944 N N . ARG A 1 285 ? 14.703 -0.027 -16.834 1.00 82.88 285 ARG A N 1
ATOM 1945 C CA . ARG A 1 285 ? 14.878 0.718 -15.595 1.00 82.88 285 ARG A CA 1
ATOM 1946 C C . ARG A 1 285 ? 16.356 1.066 -15.443 1.00 82.88 285 ARG A C 1
ATOM 1948 O O . ARG A 1 285 ? 17.204 0.177 -15.365 1.00 82.88 285 ARG A O 1
ATOM 1955 N N . GLU A 1 286 ? 16.656 2.355 -15.437 1.00 85.75 286 GLU A N 1
ATOM 1956 C CA . GLU A 1 286 ? 17.994 2.845 -15.137 1.00 85.75 286 GLU A CA 1
ATOM 1957 C C . GLU A 1 286 ? 18.160 2.948 -13.620 1.00 85.75 286 GLU A C 1
ATOM 1959 O O . GLU A 1 286 ? 17.287 3.471 -12.927 1.00 85.75 286 GLU A O 1
ATOM 1964 N N . THR A 1 287 ? 19.273 2.452 -13.085 1.00 86.75 287 THR A N 1
ATOM 1965 C CA . THR A 1 287 ? 19.573 2.571 -11.654 1.00 86.75 287 THR A CA 1
ATOM 1966 C C . THR A 1 287 ? 20.327 3.870 -11.359 1.00 86.75 287 THR A C 1
ATOM 1968 O O . THR A 1 287 ? 21.309 4.206 -12.029 1.00 86.75 287 THR A O 1
ATOM 1971 N N . ASP A 1 288 ? 19.876 4.605 -10.337 1.00 90.19 288 ASP A N 1
ATOM 1972 C CA . ASP A 1 288 ? 20.576 5.775 -9.795 1.00 90.19 288 ASP A CA 1
ATOM 1973 C C . ASP A 1 288 ? 21.843 5.367 -9.001 1.00 90.19 288 ASP A C 1
ATOM 1975 O O . ASP A 1 288 ? 22.181 4.187 -8.864 1.00 90.19 288 ASP A O 1
ATOM 1979 N N . VAL A 1 289 ? 22.579 6.358 -8.481 1.00 89.50 289 VAL A N 1
ATOM 1980 C CA . VAL A 1 289 ? 23.810 6.154 -7.692 1.00 89.50 289 VAL A CA 1
ATOM 1981 C C . VAL A 1 289 ? 23.555 5.213 -6.510 1.00 89.50 289 VAL A C 1
ATOM 1983 O O . VAL A 1 289 ? 22.613 5.407 -5.750 1.00 89.50 289 VAL A O 1
ATOM 1986 N N . GLY A 1 290 ? 24.422 4.212 -6.343 1.00 88.75 290 GLY A N 1
ATOM 1987 C CA . GLY A 1 290 ? 24.301 3.171 -5.318 1.00 88.75 290 GLY A CA 1
ATOM 1988 C C . GLY A 1 290 ? 23.411 1.990 -5.720 1.00 88.75 290 GLY A C 1
ATOM 1989 O O . GLY A 1 290 ? 23.438 0.962 -5.050 1.00 88.75 290 GLY A O 1
ATOM 1990 N N . GLY A 1 291 ? 22.672 2.094 -6.828 1.00 89.06 291 GLY A N 1
ATOM 1991 C CA . GLY A 1 291 ? 21.875 0.997 -7.369 1.00 89.06 291 GLY A CA 1
ATOM 1992 C C . GLY A 1 291 ? 22.728 -0.154 -7.911 1.00 89.06 291 GLY A C 1
ATOM 1993 O O . GLY A 1 291 ? 23.867 0.043 -8.334 1.00 89.06 291 GLY A O 1
ATOM 1994 N N . SER A 1 292 ? 22.169 -1.365 -7.907 1.00 88.88 292 SER A N 1
ATOM 1995 C CA . SER A 1 292 ? 22.804 -2.570 -8.455 1.00 88.88 292 SER A CA 1
ATOM 1996 C C . SER A 1 292 ? 22.846 -2.533 -9.988 1.00 88.88 292 SER A C 1
ATOM 1998 O O . SER A 1 292 ? 21.894 -2.088 -10.634 1.00 88.88 292 SER A O 1
ATOM 2000 N N . CYS A 1 293 ? 23.924 -3.039 -10.580 1.00 92.50 293 CYS A N 1
ATOM 2001 C CA . CYS A 1 293 ? 24.104 -3.132 -12.034 1.00 92.50 293 CYS A CA 1
ATOM 2002 C C . CYS A 1 293 ? 24.897 -4.394 -12.410 1.00 92.50 293 CYS A C 1
ATOM 2004 O O . CYS A 1 293 ? 25.606 -4.942 -11.570 1.00 92.50 293 CYS A O 1
ATOM 2006 N N . GLN A 1 294 ? 24.789 -4.893 -13.649 1.00 91.88 294 GLN A N 1
ATOM 2007 C CA . GLN A 1 294 ? 25.477 -6.133 -14.056 1.00 91.88 294 GLN A CA 1
ATOM 2008 C C . GLN A 1 294 ? 25.856 -6.130 -15.554 1.00 91.88 294 GLN A C 1
ATOM 2010 O O . GLN A 1 294 ? 25.124 -6.655 -16.390 1.00 91.88 294 GLN A O 1
ATOM 2015 N N . PRO A 1 295 ? 27.023 -5.585 -15.933 1.00 81.31 295 PRO A N 1
ATOM 2016 C CA . PRO A 1 295 ? 27.314 -5.195 -17.317 1.00 81.31 295 PRO A CA 1
ATOM 2017 C C . PRO A 1 295 ? 27.375 -6.361 -18.317 1.00 81.31 295 PRO A C 1
ATOM 2019 O O . PRO A 1 295 ? 27.252 -6.137 -19.517 1.00 81.31 295 PRO A O 1
ATOM 2022 N N . SER A 1 296 ? 27.551 -7.599 -17.849 1.00 80.69 296 SER A N 1
ATOM 2023 C CA . SER A 1 296 ? 27.715 -8.782 -18.706 1.00 80.69 296 SER A CA 1
ATOM 2024 C C . SER A 1 296 ? 26.420 -9.548 -18.997 1.00 80.69 296 SER A C 1
ATOM 2026 O O . SER A 1 296 ? 26.453 -10.496 -19.776 1.00 80.69 296 SER A O 1
ATOM 2028 N N . VAL A 1 297 ? 25.284 -9.176 -18.395 1.00 79.75 297 VAL A N 1
ATOM 2029 C CA . VAL A 1 297 ? 24.005 -9.867 -18.626 1.00 79.75 297 VAL A CA 1
ATOM 2030 C C . VAL A 1 297 ? 23.130 -9.037 -19.549 1.00 79.75 297 VAL A C 1
ATOM 2032 O O . VAL A 1 297 ? 22.817 -7.884 -19.245 1.00 79.75 297 VAL A O 1
ATOM 2035 N N . GLN A 1 298 ? 22.692 -9.650 -20.657 1.00 71.56 298 GLN A N 1
ATOM 2036 C CA . GLN A 1 298 ? 21.858 -9.010 -21.677 1.00 71.56 298 GLN A CA 1
ATOM 2037 C C . GLN A 1 298 ? 20.587 -8.381 -21.110 1.00 71.56 298 GLN A C 1
ATOM 2039 O O . GLN A 1 298 ? 20.101 -7.465 -21.744 1.00 71.56 298 GLN A O 1
ATOM 2044 N N . ASN A 1 299 ? 20.097 -8.768 -19.926 1.00 70.69 299 ASN A N 1
ATOM 2045 C CA . ASN A 1 299 ? 18.899 -8.219 -19.268 1.00 70.69 299 ASN A CA 1
ATOM 2046 C C . ASN A 1 299 ? 19.167 -7.486 -17.943 1.00 70.69 299 ASN A C 1
ATOM 2048 O O . ASN A 1 299 ? 18.250 -7.297 -17.150 1.00 70.69 299 ASN A O 1
ATOM 2052 N N . SER A 1 300 ? 20.402 -7.062 -17.680 1.00 78.50 300 SER A N 1
ATOM 2053 C CA . SER A 1 300 ? 20.661 -6.253 -16.488 1.00 78.50 300 SER A CA 1
ATOM 2054 C C . SER A 1 300 ? 20.112 -4.826 -16.616 1.00 78.50 300 SER A C 1
ATOM 2056 O O . SER A 1 300 ? 19.986 -4.282 -17.722 1.00 78.50 300 SER A O 1
ATOM 2058 N N . THR A 1 301 ? 19.808 -4.223 -15.465 1.00 82.31 301 THR A N 1
ATOM 2059 C CA . THR A 1 301 ? 19.507 -2.796 -15.323 1.00 82.31 301 THR A CA 1
ATOM 2060 C C . THR A 1 301 ? 20.789 -1.978 -15.514 1.00 82.31 301 THR A C 1
ATOM 2062 O O . THR A 1 301 ? 21.728 -2.123 -14.717 1.00 82.31 301 THR A O 1
ATOM 2065 N N . PRO A 1 302 ? 20.879 -1.153 -16.574 1.00 88.12 302 PRO A N 1
ATOM 2066 C CA . PRO A 1 302 ? 22.020 -0.274 -16.770 1.00 88.12 302 PRO A CA 1
ATOM 2067 C C . PRO A 1 302 ? 21.997 0.866 -15.748 1.00 88.12 302 PRO A C 1
ATOM 2069 O O . PRO A 1 302 ? 20.947 1.259 -15.242 1.00 88.12 302 PRO A O 1
ATOM 2072 N N . CYS A 1 303 ? 23.169 1.426 -15.466 1.00 91.25 303 CYS A N 1
ATOM 2073 C CA . CYS A 1 303 ? 23.239 2.659 -14.696 1.00 91.25 303 CYS A CA 1
ATOM 2074 C C . CYS A 1 303 ? 22.728 3.836 -15.527 1.00 91.25 303 CYS A C 1
ATOM 2076 O O . CYS A 1 303 ? 22.940 3.879 -16.739 1.00 91.25 303 CYS A O 1
ATOM 2078 N N . LYS A 1 304 ? 22.112 4.809 -14.854 1.00 89.38 304 LYS A N 1
ATOM 2079 C CA . LYS A 1 304 ? 21.663 6.067 -15.460 1.00 89.38 304 LYS A CA 1
ATOM 2080 C C . LYS A 1 304 ? 22.787 6.782 -16.209 1.00 89.38 304 LYS A C 1
ATOM 2082 O O . LYS A 1 304 ? 23.955 6.687 -15.821 1.00 89.38 304 LYS A O 1
ATOM 2087 N N . ALA A 1 305 ? 22.439 7.533 -17.254 1.00 84.81 305 ALA A N 1
ATOM 2088 C CA . ALA A 1 305 ? 23.409 8.292 -18.044 1.00 84.81 305 ALA A CA 1
ATOM 2089 C C . ALA A 1 305 ? 24.365 9.124 -17.153 1.00 84.81 305 ALA A C 1
ATOM 2091 O O . ALA A 1 305 ? 23.935 9.873 -16.275 1.00 84.81 305 ALA A O 1
ATOM 2092 N N . GLY A 1 306 ? 25.678 8.977 -17.372 1.00 86.06 306 GLY A N 1
ATOM 2093 C CA . GLY A 1 306 ? 26.730 9.628 -16.571 1.00 86.06 306 GLY A CA 1
ATOM 2094 C C . GLY A 1 306 ? 27.209 8.837 -15.343 1.00 86.06 306 GLY A C 1
ATOM 2095 O O . GLY A 1 306 ? 28.115 9.288 -14.633 1.00 86.06 306 GLY A O 1
ATOM 2096 N N . LEU A 1 307 ? 26.641 7.655 -15.095 1.00 92.00 307 LEU A N 1
ATOM 2097 C CA . LEU A 1 307 ? 27.102 6.705 -14.086 1.00 92.00 307 LEU A CA 1
ATOM 2098 C C . LEU A 1 307 ? 27.809 5.517 -14.747 1.00 92.00 307 LEU A C 1
ATOM 2100 O O . LEU A 1 307 ? 27.496 5.135 -15.873 1.00 92.00 307 LEU A O 1
ATOM 2104 N N . ILE A 1 308 ? 28.748 4.909 -14.027 1.00 92.44 308 ILE A N 1
ATOM 2105 C CA . ILE A 1 308 ? 29.396 3.658 -14.430 1.00 92.44 308 ILE A CA 1
ATOM 2106 C C . ILE A 1 308 ? 29.058 2.544 -13.451 1.00 92.44 308 ILE A C 1
ATOM 2108 O O . ILE A 1 308 ? 28.901 2.784 -12.254 1.00 92.44 308 ILE A O 1
ATOM 2112 N N . CYS A 1 309 ? 28.983 1.318 -13.960 1.00 93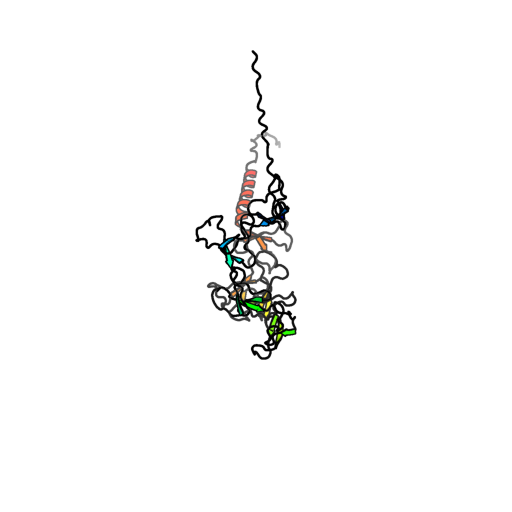.25 309 CYS A N 1
ATOM 2113 C CA . CYS A 1 309 ? 28.837 0.143 -13.119 1.00 93.25 309 CYS A CA 1
ATOM 2114 C C . CYS A 1 309 ? 30.203 -0.299 -12.589 1.00 93.25 309 CYS A C 1
ATOM 2116 O O . CYS A 1 309 ? 31.040 -0.781 -13.352 1.00 93.25 309 CYS A O 1
ATOM 2118 N N . VAL A 1 310 ? 30.431 -0.142 -11.287 1.00 93.31 310 VAL A N 1
ATOM 2119 C CA . VAL A 1 310 ? 31.671 -0.553 -10.622 1.00 93.31 310 VAL A CA 1
ATOM 2120 C C . VAL A 1 310 ? 31.479 -1.945 -10.031 1.00 93.31 310 VAL A C 1
ATOM 2122 O O . VAL A 1 310 ? 30.687 -2.124 -9.104 1.00 93.31 310 VAL A O 1
ATOM 2125 N N . LEU A 1 311 ? 32.187 -2.936 -10.577 1.00 93.25 311 LEU A N 1
ATOM 2126 C CA . LEU A 1 311 ? 32.209 -4.301 -10.047 1.00 93.25 311 LEU A CA 1
ATOM 2127 C C . LEU A 1 311 ? 33.118 -4.390 -8.808 1.00 93.25 311 LEU A C 1
ATOM 2129 O O . LEU A 1 311 ? 34.133 -3.690 -8.752 1.00 93.25 311 LEU A O 1
ATOM 2133 N N . PRO A 1 312 ? 32.798 -5.253 -7.828 1.00 89.38 312 PRO A N 1
ATOM 2134 C CA . PRO A 1 312 ? 33.702 -5.536 -6.721 1.00 89.38 312 PRO A CA 1
ATOM 2135 C C . PRO A 1 312 ? 35.003 -6.178 -7.229 1.00 89.38 312 PRO A C 1
ATOM 2137 O O . PRO A 1 312 ? 34.989 -6.981 -8.164 1.00 89.38 312 PRO A O 1
ATOM 2140 N N . SER A 1 313 ? 36.123 -5.830 -6.592 1.00 88.75 313 SER A N 1
ATOM 2141 C CA . SER A 1 313 ? 37.427 -6.465 -6.810 1.00 88.75 313 SER A CA 1
ATOM 2142 C C . SER A 1 313 ? 37.699 -7.463 -5.677 1.00 88.75 313 SER A C 1
ATOM 2144 O O . SER A 1 313 ? 37.692 -7.039 -4.519 1.00 88.75 313 SER A O 1
ATOM 2146 N N . PRO A 1 314 ? 37.969 -8.751 -5.966 1.00 87.81 314 PRO A N 1
ATOM 2147 C CA . PRO A 1 314 ? 38.175 -9.341 -7.295 1.00 87.81 314 PRO A CA 1
ATOM 2148 C C . PRO A 1 314 ? 36.870 -9.551 -8.098 1.00 87.81 314 PRO A C 1
ATOM 2150 O O . PRO A 1 314 ? 35.836 -9.877 -7.509 1.00 87.81 314 PRO A O 1
ATOM 2153 N N . PRO A 1 315 ? 36.906 -9.412 -9.441 1.00 81.56 315 PRO A N 1
ATOM 2154 C CA . PRO A 1 315 ? 35.725 -9.591 -10.279 1.00 81.56 315 PRO A CA 1
ATOM 2155 C C . PRO A 1 315 ? 35.262 -11.050 -10.246 1.00 81.56 315 PRO A C 1
ATOM 2157 O O . PRO A 1 315 ? 36.007 -11.965 -10.592 1.00 81.56 315 PRO A O 1
ATOM 2160 N N . THR A 1 316 ? 34.008 -11.265 -9.853 1.00 87.12 316 THR A N 1
ATOM 2161 C CA . THR A 1 316 ? 33.358 -12.580 -9.935 1.00 87.12 316 THR A CA 1
ATOM 2162 C C . THR A 1 316 ? 32.618 -12.679 -11.274 1.00 87.12 316 THR A C 1
ATOM 2164 O O . THR A 1 316 ? 31.872 -11.750 -11.599 1.00 87.12 316 THR A O 1
ATOM 2167 N N . PRO A 1 317 ? 32.783 -13.751 -12.074 1.00 84.75 317 PRO A N 1
ATOM 2168 C CA . PRO A 1 317 ? 31.981 -13.961 -13.278 1.00 84.75 317 PRO A CA 1
ATOM 2169 C C . PRO A 1 317 ? 30.485 -13.912 -12.948 1.00 84.75 317 PRO A C 1
ATOM 2171 O O . PRO A 1 317 ? 30.012 -14.643 -12.082 1.00 84.75 317 PRO A O 1
ATOM 2174 N N . GLY A 1 318 ? 29.748 -13.010 -13.599 1.00 84.19 318 GLY A N 1
ATOM 2175 C CA . GLY A 1 318 ? 28.332 -12.773 -13.298 1.00 84.19 318 GLY A CA 1
ATOM 2176 C C . GLY A 1 318 ? 28.060 -11.948 -12.032 1.00 84.19 318 GLY A C 1
ATOM 2177 O O . GLY A 1 318 ? 26.902 -11.821 -11.652 1.00 84.19 318 GLY A O 1
ATOM 2178 N N . GLY A 1 319 ? 29.074 -11.364 -11.392 1.00 86.31 319 GLY A N 1
ATOM 2179 C CA . GLY A 1 319 ? 28.905 -10.530 -10.202 1.00 86.31 319 GLY A CA 1
ATOM 2180 C C . GLY A 1 319 ? 28.122 -9.239 -10.465 1.00 86.31 319 GLY A C 1
ATOM 2181 O O . GLY A 1 319 ? 28.188 -8.659 -11.550 1.00 86.31 319 GLY A O 1
ATOM 2182 N N . PHE A 1 320 ? 27.396 -8.778 -9.447 1.00 90.25 320 PHE A N 1
ATOM 2183 C CA . PHE A 1 320 ? 26.713 -7.485 -9.450 1.00 90.25 320 PHE A CA 1
ATOM 2184 C C . PHE A 1 320 ? 27.686 -6.373 -9.038 1.00 90.25 320 PHE A C 1
ATOM 2186 O O . PHE A 1 320 ? 28.477 -6.538 -8.111 1.00 90.25 320 PHE A O 1
ATOM 2193 N N . GLY A 1 321 ? 27.622 -5.240 -9.728 1.00 92.75 321 GLY A N 1
ATOM 2194 C CA . GLY A 1 321 ? 28.295 -3.996 -9.376 1.00 92.75 321 GLY A CA 1
ATOM 2195 C C . GLY A 1 321 ? 27.340 -2.959 -8.787 1.00 92.75 321 GLY A C 1
ATOM 2196 O O . GLY A 1 321 ? 26.142 -3.202 -8.627 1.00 92.75 321 GLY A O 1
ATOM 2197 N N . THR A 1 322 ? 27.885 -1.779 -8.494 1.00 93.44 322 THR A N 1
ATOM 2198 C CA . THR A 1 322 ? 27.124 -0.602 -8.049 1.00 93.44 322 THR A CA 1
ATOM 2199 C C . THR A 1 322 ? 27.314 0.570 -9.002 1.00 93.44 322 THR A C 1
ATOM 2201 O O . THR A 1 322 ? 28.415 0.806 -9.501 1.00 93.44 322 THR A O 1
ATOM 2204 N N . CYS A 1 323 ? 26.245 1.320 -9.259 1.00 94.69 323 CYS A N 1
ATOM 2205 C CA . CYS A 1 323 ? 26.299 2.517 -10.087 1.00 94.69 323 CYS A CA 1
ATOM 2206 C C . CYS A 1 323 ? 26.975 3.667 -9.332 1.00 94.69 323 CYS A C 1
ATOM 2208 O O . CYS A 1 323 ? 26.487 4.106 -8.291 1.00 94.69 323 CYS A O 1
ATOM 2210 N N . GLN A 1 324 ? 28.086 4.183 -9.857 1.00 93.62 324 GLN A N 1
ATOM 2211 C CA . GLN A 1 324 ? 28.842 5.289 -9.258 1.00 93.62 324 GLN A CA 1
ATOM 2212 C C . GLN A 1 324 ? 29.046 6.429 -10.260 1.00 93.62 324 GLN A C 1
ATOM 2214 O O . GLN A 1 324 ? 29.111 6.212 -11.470 1.00 93.62 324 GLN A O 1
ATOM 2219 N N . ARG A 1 325 ? 29.150 7.670 -9.764 1.00 91.31 325 ARG A N 1
ATOM 2220 C CA . ARG A 1 325 ? 29.444 8.840 -10.608 1.00 91.31 325 ARG A CA 1
ATOM 2221 C C . ARG A 1 325 ? 30.886 8.784 -11.104 1.00 91.31 325 ARG A C 1
ATOM 2223 O O . ARG A 1 325 ? 31.806 8.641 -10.300 1.00 91.31 325 ARG A O 1
ATOM 2230 N N . LEU A 1 326 ? 31.081 9.018 -12.403 1.00 80.12 326 LEU A N 1
ATOM 2231 C CA . LEU A 1 326 ? 32.401 9.023 -13.050 1.00 80.12 326 LEU A CA 1
ATOM 2232 C C . LEU A 1 326 ? 33.408 9.974 -12.362 1.00 80.12 326 LEU A C 1
ATOM 2234 O O . LEU A 1 326 ? 34.599 9.687 -12.282 1.00 80.12 326 LEU A O 1
ATOM 2238 N N . TYR A 1 327 ? 32.922 11.088 -11.805 1.00 75.19 327 TYR A N 1
ATOM 2239 C CA . TYR A 1 327 ? 33.755 12.128 -11.193 1.00 75.19 327 TYR A CA 1
ATOM 2240 C C . TYR A 1 327 ? 34.430 11.730 -9.875 1.00 75.19 327 TYR A C 1
ATOM 2242 O O . TYR A 1 327 ? 35.367 12.409 -9.469 1.00 75.19 327 TYR A O 1
ATOM 2250 N N . VAL A 1 328 ? 34.010 10.645 -9.214 1.00 65.12 328 VAL A N 1
ATOM 2251 C CA . VAL A 1 328 ? 34.675 10.177 -7.980 1.00 65.12 328 VAL A CA 1
ATOM 2252 C C . VAL A 1 328 ? 36.016 9.502 -8.296 1.00 65.12 328 VAL A C 1
ATOM 2254 O O . VAL A 1 328 ? 36.946 9.550 -7.495 1.00 65.12 328 VAL A O 1
ATOM 2257 N N . LEU A 1 329 ? 36.163 8.937 -9.496 1.00 63.34 329 LEU A N 1
ATOM 2258 C CA . LEU A 1 329 ? 37.398 8.271 -9.915 1.00 63.34 329 LEU A CA 1
ATOM 2259 C C . LEU A 1 329 ? 38.461 9.235 -10.435 1.00 63.34 329 LEU A C 1
ATOM 2261 O O . LEU A 1 329 ? 39.643 8.909 -10.371 1.00 63.34 329 LEU A O 1
ATOM 2265 N N . LEU A 1 330 ? 38.072 10.420 -10.913 1.00 73.19 330 LEU A N 1
ATOM 2266 C CA . LEU A 1 330 ? 39.016 11.405 -11.437 1.00 73.19 330 LEU A CA 1
ATOM 2267 C C . LEU A 1 330 ? 40.059 11.859 -10.388 1.00 73.19 330 LEU A C 1
ATOM 2269 O O . LEU A 1 330 ? 41.248 11.768 -10.689 1.00 73.19 330 LEU A O 1
ATOM 2273 N N . PRO A 1 331 ? 39.694 12.266 -9.151 1.00 69.00 331 PRO A N 1
ATOM 2274 C CA . PRO A 1 331 ? 40.682 12.624 -8.131 1.00 69.00 331 PRO A CA 1
ATOM 2275 C C . PRO A 1 331 ? 41.504 11.419 -7.659 1.00 69.00 331 PRO A C 1
ATOM 2277 O O . PRO A 1 331 ? 42.674 11.585 -7.327 1.00 69.00 331 PRO A O 1
ATOM 2280 N N . LEU A 1 332 ? 40.948 10.203 -7.675 1.00 70.62 332 LEU A N 1
ATOM 2281 C CA . LEU A 1 332 ? 41.685 8.991 -7.309 1.00 70.62 332 LEU A CA 1
ATOM 2282 C C . LEU A 1 332 ? 42.752 8.635 -8.362 1.00 70.62 332 LEU A C 1
ATOM 2284 O O . LEU A 1 332 ? 43.893 8.335 -8.015 1.00 70.62 332 LEU A O 1
ATOM 2288 N N . LEU A 1 333 ? 42.406 8.738 -9.650 1.00 73.69 333 LEU A N 1
ATOM 2289 C CA . LEU A 1 333 ? 43.340 8.581 -10.768 1.00 73.69 333 LEU A CA 1
ATOM 2290 C C . LEU A 1 333 ? 44.401 9.683 -10.773 1.00 73.69 333 LEU A C 1
ATOM 2292 O O . LEU A 1 333 ? 45.577 9.374 -10.955 1.00 73.69 333 LEU A O 1
ATOM 2296 N N . LEU A 1 334 ? 4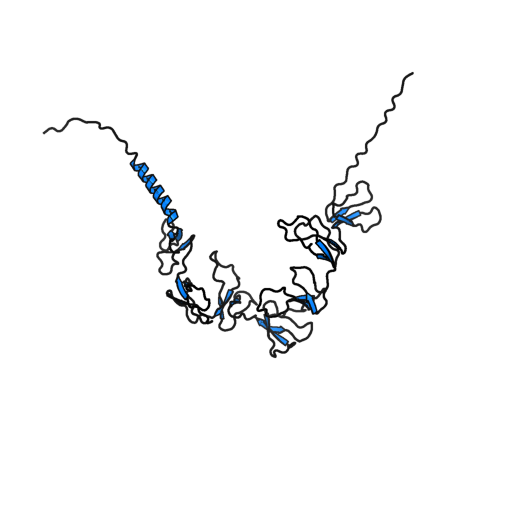4.023 10.942 -10.515 1.00 76.88 334 LEU A N 1
ATOM 2297 C CA . LEU A 1 334 ? 44.989 12.035 -10.354 1.00 76.88 334 LEU A CA 1
ATOM 2298 C C . LEU A 1 334 ? 45.928 11.793 -9.165 1.00 76.88 334 LEU A C 1
ATOM 2300 O O . LEU A 1 334 ? 47.128 12.015 -9.299 1.00 76.88 334 LEU A O 1
ATOM 2304 N N . SER A 1 335 ? 45.418 11.277 -8.044 1.00 74.75 335 SER A N 1
ATOM 2305 C CA . SER A 1 335 ? 46.236 10.954 -6.866 1.00 74.75 335 SER A CA 1
ATOM 2306 C C . SER A 1 335 ? 47.224 9.816 -7.158 1.00 74.75 335 SER A C 1
ATOM 2308 O O . SER A 1 335 ? 48.392 9.883 -6.770 1.00 74.75 335 SER A O 1
ATOM 2310 N N . LEU A 1 336 ? 46.799 8.785 -7.900 1.00 73.25 336 LEU A N 1
ATOM 2311 C CA . LEU A 1 336 ? 47.666 7.686 -8.348 1.00 73.25 336 LEU A CA 1
ATOM 2312 C C . LEU A 1 336 ? 48.721 8.152 -9.367 1.00 73.25 336 LEU A C 1
ATOM 2314 O O . LEU A 1 336 ? 49.871 7.710 -9.306 1.00 73.25 336 LEU A O 1
ATOM 2318 N N . LEU A 1 337 ? 48.362 9.068 -10.270 1.00 73.88 337 LEU A N 1
ATOM 2319 C CA . LEU A 1 337 ? 49.290 9.695 -11.217 1.00 73.88 337 LEU A CA 1
ATOM 2320 C C . LEU A 1 337 ? 50.314 10.591 -10.501 1.00 73.88 337 LEU A C 1
ATOM 2322 O O . LEU A 1 337 ? 51.506 10.481 -10.778 1.00 73.88 337 LEU A O 1
ATOM 2326 N N . GLN A 1 338 ? 49.894 11.407 -9.528 1.00 74.62 338 GLN A N 1
ATOM 2327 C CA . GLN A 1 338 ? 50.807 12.209 -8.700 1.00 74.62 338 GLN A CA 1
ATOM 2328 C C . GLN A 1 338 ? 51.751 11.336 -7.864 1.00 74.62 338 GLN A C 1
ATOM 2330 O O . GLN A 1 338 ? 52.942 11.636 -7.774 1.00 74.62 338 GLN A O 1
ATOM 2335 N N . SER A 1 339 ? 51.263 10.214 -7.328 1.00 68.00 339 SER A N 1
ATOM 2336 C CA . SER A 1 339 ? 52.096 9.274 -6.566 1.00 68.00 339 SER A CA 1
ATOM 2337 C C . SER A 1 339 ? 53.159 8.590 -7.438 1.00 68.00 339 SER A C 1
ATOM 2339 O O . SER A 1 339 ? 54.274 8.348 -6.980 1.00 68.00 339 SER A O 1
ATOM 2341 N N . ARG A 1 340 ? 52.863 8.323 -8.721 1.00 63.69 340 ARG A N 1
ATOM 2342 C CA . ARG A 1 340 ? 53.851 7.778 -9.670 1.00 63.69 340 ARG A CA 1
ATOM 2343 C C . ARG A 1 340 ? 54.881 8.813 -10.130 1.00 63.69 340 ARG A C 1
ATOM 2345 O O . ARG A 1 340 ? 56.042 8.452 -10.299 1.00 63.69 340 ARG A O 1
ATOM 2352 N N . SER A 1 341 ? 54.503 10.082 -10.277 1.00 59.28 341 SER A N 1
ATOM 2353 C CA . SER A 1 341 ? 55.453 11.148 -10.635 1.00 59.28 341 SER A CA 1
ATOM 2354 C C . SER A 1 341 ? 56.476 11.438 -9.528 1.00 59.28 341 SER A C 1
ATOM 2356 O O . SER A 1 341 ? 57.621 11.759 -9.832 1.00 59.28 341 SER A O 1
ATOM 2358 N N . LEU A 1 342 ? 56.111 11.259 -8.253 1.00 55.41 342 LEU A N 1
ATOM 2359 C CA . LEU A 1 342 ? 57.050 11.364 -7.125 1.00 55.41 342 LEU A CA 1
ATOM 2360 C C . LEU A 1 342 ? 58.084 10.226 -7.097 1.00 55.41 342 LEU A C 1
ATOM 2362 O O . LEU A 1 342 ? 59.234 10.451 -6.729 1.00 55.41 342 LEU A O 1
ATOM 2366 N N . LEU A 1 343 ? 57.711 9.028 -7.554 1.00 54.91 343 LEU A N 1
ATOM 2367 C CA . LEU A 1 343 ? 58.618 7.876 -7.641 1.00 54.91 343 LEU A CA 1
ATOM 2368 C C . LEU A 1 343 ? 59.665 8.011 -8.760 1.00 54.91 343 LEU A C 1
ATOM 2370 O O . LEU A 1 343 ? 60.749 7.448 -8.647 1.00 54.91 343 LEU A O 1
ATOM 2374 N N . LEU A 1 344 ? 59.390 8.798 -9.805 1.00 55.69 344 LEU A N 1
ATOM 2375 C CA . LEU A 1 344 ? 60.366 9.091 -10.864 1.00 55.69 344 LEU A CA 1
ATOM 2376 C C . LEU A 1 344 ? 61.391 10.173 -10.476 1.00 55.69 344 LEU A C 1
ATOM 2378 O O . LEU A 1 344 ? 62.425 10.279 -11.130 1.00 55.69 344 LEU A O 1
ATOM 2382 N N . TYR A 1 345 ? 61.154 10.939 -9.405 1.00 55.00 345 TYR A N 1
ATOM 2383 C CA . TYR A 1 345 ? 62.059 12.009 -8.955 1.00 55.00 345 TYR A CA 1
ATOM 2384 C C . TYR A 1 345 ? 63.084 11.581 -7.888 1.00 55.00 345 TYR A C 1
ATOM 2386 O O . TYR A 1 345 ? 63.934 12.385 -7.513 1.00 55.00 345 TYR A O 1
ATOM 2394 N N . GLN A 1 346 ? 63.061 10.324 -7.427 1.00 50.53 346 GLN A N 1
ATOM 2395 C CA . GLN A 1 346 ? 64.079 9.754 -6.529 1.00 50.53 346 GLN A CA 1
ATOM 2396 C C . GLN A 1 346 ? 65.026 8.768 -7.232 1.00 50.53 346 GLN A C 1
ATOM 2398 O O . GLN A 1 346 ? 65.486 7.797 -6.634 1.00 50.53 346 GLN A O 1
ATOM 2403 N N . LEU A 1 347 ? 65.367 9.013 -8.499 1.00 53.50 347 LEU A N 1
ATOM 2404 C CA . LEU A 1 347 ? 66.563 8.396 -9.071 1.00 53.50 347 LEU A CA 1
ATOM 2405 C C . LEU A 1 347 ? 67.795 9.137 -8.524 1.00 53.50 347 LEU A C 1
ATOM 2407 O O . LEU A 1 347 ? 67.947 10.332 -8.790 1.00 53.50 347 LEU A O 1
ATOM 2411 N N . PRO A 1 348 ? 68.671 8.474 -7.746 1.00 50.88 348 PRO A N 1
ATOM 2412 C CA . PRO A 1 348 ? 69.874 9.105 -7.233 1.00 50.88 348 PRO A CA 1
ATOM 2413 C C . PRO A 1 348 ? 70.779 9.462 -8.414 1.00 50.88 348 PRO A C 1
ATOM 2415 O O . PRO A 1 348 ? 71.242 8.585 -9.144 1.00 50.88 348 PRO A O 1
ATOM 2418 N N . GLN A 1 349 ? 71.043 10.757 -8.600 1.00 52.69 349 GLN A N 1
ATOM 2419 C CA . GLN A 1 349 ? 72.131 11.223 -9.453 1.00 52.69 349 GLN A CA 1
ATOM 2420 C C . GLN A 1 349 ? 73.452 10.796 -8.808 1.00 52.69 349 GLN A C 1
ATOM 2422 O O . GLN A 1 349 ? 74.037 11.515 -8.001 1.00 52.69 349 GLN A O 1
ATOM 2427 N N . HIS A 1 350 ? 73.905 9.586 -9.129 1.00 49.91 350 HIS A N 1
ATOM 2428 C CA . HIS A 1 350 ? 75.259 9.166 -8.812 1.00 49.91 350 HIS A CA 1
ATOM 2429 C C . HIS A 1 350 ? 76.237 9.981 -9.673 1.00 49.91 350 HIS A C 1
ATOM 2431 O O . HIS A 1 350 ? 76.121 9.964 -10.901 1.00 49.91 350 HIS A O 1
ATOM 2437 N N . PRO A 1 351 ? 77.202 10.691 -9.065 1.00 53.03 351 PRO A N 1
ATOM 2438 C CA . PRO A 1 351 ? 78.208 11.423 -9.811 1.00 53.03 351 PRO A CA 1
ATOM 2439 C C . PRO A 1 351 ? 79.159 10.438 -10.492 1.00 53.03 351 PRO A C 1
ATOM 2441 O O . PRO A 1 351 ? 79.631 9.473 -9.885 1.00 53.03 351 PRO A O 1
ATOM 2444 N N . SER A 1 352 ? 79.432 10.716 -11.763 1.00 53.12 352 SER A N 1
ATOM 2445 C CA . SER A 1 352 ? 80.403 10.057 -12.627 1.00 53.12 352 SER A CA 1
ATOM 2446 C C . SER A 1 352 ? 81.709 9.735 -11.895 1.00 53.12 352 SER A C 1
ATOM 2448 O O . SER A 1 352 ? 82.553 10.605 -11.685 1.00 53.12 352 SER A O 1
ATOM 2450 N N . ARG A 1 353 ? 81.915 8.460 -11.553 1.00 48.53 353 ARG A N 1
ATOM 2451 C CA . ARG A 1 353 ? 83.260 7.922 -11.344 1.00 48.53 353 ARG A CA 1
ATOM 2452 C C . ARG A 1 353 ? 83.781 7.445 -12.688 1.00 48.53 353 ARG A C 1
ATOM 2454 O O . ARG A 1 353 ? 83.369 6.406 -13.194 1.00 48.53 353 ARG A O 1
ATOM 2461 N N . ALA A 1 354 ? 84.685 8.243 -13.244 1.00 55.66 354 ALA A N 1
ATOM 2462 C CA . ALA A 1 354 ? 85.641 7.797 -14.239 1.00 55.66 354 ALA A CA 1
ATOM 2463 C C . ALA A 1 354 ? 86.344 6.531 -13.730 1.00 55.66 354 ALA A C 1
ATOM 2465 O O . ALA A 1 354 ? 86.803 6.499 -12.584 1.00 55.66 354 ALA A O 1
ATOM 2466 N N . LEU A 1 355 ? 86.435 5.509 -14.580 1.00 45.81 355 LEU A N 1
ATOM 2467 C CA . LEU A 1 355 ? 87.328 4.380 -14.362 1.00 45.81 355 LEU A CA 1
ATOM 2468 C C . LEU A 1 355 ? 88.246 4.220 -15.579 1.00 45.81 355 LEU A C 1
ATOM 2470 O O . LEU A 1 355 ? 87.776 4.380 -16.709 1.00 45.81 355 LEU A O 1
ATOM 2474 N N . PRO A 1 356 ? 89.546 3.958 -15.363 1.00 56.59 356 PRO A N 1
ATOM 2475 C CA . PRO A 1 356 ? 90.551 3.939 -16.411 1.00 56.59 356 PRO A CA 1
ATOM 2476 C C . PRO A 1 356 ? 90.733 2.524 -16.982 1.00 56.59 356 PRO A C 1
ATOM 2478 O O . PRO A 1 356 ? 90.497 1.540 -16.292 1.00 56.59 356 PRO A O 1
ATOM 2481 N N . TRP A 1 357 ? 91.221 2.470 -18.224 1.00 50.66 357 TRP A N 1
ATOM 2482 C CA . TRP A 1 357 ? 92.139 1.463 -18.777 1.00 50.66 357 TRP A CA 1
ATOM 2483 C C . TRP A 1 357 ? 91.930 -0.017 -18.417 1.00 50.66 357 TRP A C 1
ATOM 2485 O O . TRP A 1 357 ? 92.308 -0.443 -17.333 1.00 50.66 357 TRP A O 1
ATOM 2495 N N . LEU A 1 358 ? 91.538 -0.823 -19.411 1.00 49.06 358 LEU A N 1
ATOM 2496 C CA . LEU A 1 358 ? 92.249 -2.054 -19.803 1.00 49.06 358 LEU A CA 1
ATOM 2497 C C . LEU A 1 358 ? 91.512 -2.734 -20.963 1.00 49.06 358 LEU A C 1
ATOM 2499 O O . LEU A 1 358 ? 90.524 -3.428 -20.754 1.00 49.06 358 LEU A O 1
ATOM 2503 N N . LEU A 1 359 ? 92.035 -2.591 -22.179 1.00 48.81 359 LEU A N 1
ATOM 2504 C CA . LEU A 1 359 ? 92.002 -3.691 -23.135 1.00 48.81 359 LEU A CA 1
ATOM 2505 C C . LEU A 1 359 ? 93.253 -3.633 -24.004 1.00 48.81 359 LEU A C 1
ATOM 2507 O O . LEU A 1 359 ? 93.635 -2.598 -24.547 1.00 48.81 359 LEU A O 1
ATOM 2511 N N . LYS A 1 360 ? 93.926 -4.772 -23.962 1.00 54.38 360 LYS A N 1
ATOM 2512 C CA . LYS A 1 360 ? 95.173 -5.150 -24.589 1.00 54.38 360 LYS A CA 1
ATOM 2513 C C . LYS A 1 360 ? 94.782 -6.096 -25.724 1.00 54.38 360 LYS A C 1
ATOM 2515 O O . LYS A 1 360 ? 93.874 -6.900 -25.514 1.00 54.38 360 LYS A O 1
ATOM 2520 N N . GLU A 1 361 ? 95.549 -5.993 -26.806 1.00 55.91 361 GLU A N 1
ATOM 2521 C CA . GLU A 1 361 ? 95.509 -6.730 -28.087 1.00 55.91 361 GLU A CA 1
ATOM 2522 C C . GLU A 1 361 ? 94.678 -6.091 -29.205 1.00 55.91 361 GLU A C 1
ATOM 2524 O O . GLU A 1 361 ? 93.437 -6.001 -29.094 1.00 55.91 361 GLU A O 1
#

Foldseek 3Di:
DDDDDDDDDDDDDDDDAADADEAFDKFFQQDPNTHHHDPQWDFDDPDDHRDIGGTHGAEDEFFAFADDPPDPPHGGHHPPQWDFAFDPFPPDPPTDPDGTTGTHGAAEDEFFGKDFPPPGGHYDYPPQWDFDFDPDPDPDPDDGTITGTAGDAPEADEAFDKAFAQDSNTHHHDPQWDFDAPPPDHRGIGGTHGAEDEFFDWFWDPDPSTHHHDPQWDFAAPDDDPPDDDPPTHIGGTAGDAPDADEFFDKAAAPDSNTHHHDPQWDFDDDPPDDNRGIGGTHGAADEFFDKFFVPDPNTHHHDPQWDFDADPVHDVRGIGGTHHPVVCVVVVVVVVVVVVVVVVPPDPDDDDDDDDDDDD

pLDDT: mean 75.69, std 14.15, range [34.78, 94.69]

Secondary structure (DSSP, 8-state):
----------------PPPPB-TT-EEE-SSTT---BPTTEEEE-SSSTT-EEEEEEPEE-TT-EE--TT-TTSSPEEPTTEEEEPP---SPSSPPTT--EEEEE-EEE-TT-EEE-TTS-SEEEPTTEEEEEP-----SS----EEEEEEPPS-EE-TT-EEE-SSTT--EEPTTEEEEESS--TT-EEEEEEPEE-TT-EE-SSSTTPPEEPTTEEEEPPP--SSSPPPTT--EEEEE--S-EE-TT-EE--SSTT--EEPTTEEEEPPSS--TTS-EEEEEPPB-TT-EE-TTSTT--PBPTTEEEEPPSSPPTT--EEEEEGGGHHHHHHHHHHHHHHHHT----------------